Protein AF-A0A251WKH0-F1 (afdb_monomer_lite)

Foldseek 3Di:
DPDPPPVVVVVVVVVVVVVVVVVQVVVVVVVLVVPPDPQVAKDWQDPPDDHVQVVLCVLCVVCVVVQPDPVSVVVSSVLLLQLLQLLLDDPVVSVVSLLVVLCVVPVDPPDVVSVVSSVVSVVSSVSCCPPPVVANKRWDDKDWDQDPVGIDIITMIRDGDPPPPPPPPDDDPPDDDDDDDDDDDDD

pLDDT: mean 72.45, std 18.95, range [33.69, 94.56]

Structure (mmCIF, N/CA/C/O backbone):
data_AF-A0A251WKH0-F1
#
_entry.id   AF-A0A2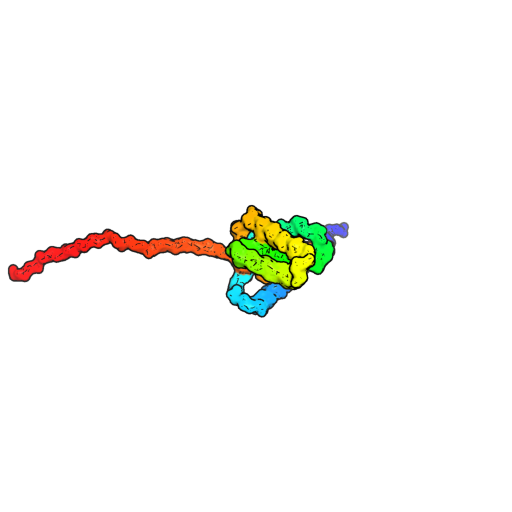51WKH0-F1
#
loop_
_atom_site.group_PDB
_atom_site.id
_atom_site.type_symbol
_atom_site.label_atom_id
_atom_site.label_alt_id
_atom_site.label_comp_id
_atom_site.label_asym_id
_atom_site.label_entity_id
_atom_site.label_seq_id
_atom_site.pdbx_PDB_ins_code
_atom_site.Cartn_x
_atom_site.Cartn_y
_atom_site.Cartn_z
_atom_site.occupancy
_atom_site.B_iso_or_equiv
_atom_site.auth_seq_id
_atom_site.auth_comp_id
_atom_site.auth_asym_id
_atom_site.auth_atom_id
_atom_site.pdbx_PDB_model_num
ATOM 1 N N . MET A 1 1 ? 21.417 -33.840 30.886 1.00 40.12 1 MET A N 1
ATOM 2 C CA . MET A 1 1 ? 20.840 -32.514 31.205 1.00 40.12 1 MET A CA 1
ATOM 3 C C . MET A 1 1 ? 20.986 -31.615 29.978 1.00 40.12 1 MET A C 1
ATOM 5 O O . MET A 1 1 ? 22.100 -31.209 29.704 1.00 40.12 1 MET A O 1
ATOM 9 N N . ALA A 1 2 ? 19.923 -31.378 29.193 1.00 49.69 2 ALA A N 1
ATOM 10 C CA . ALA A 1 2 ? 19.990 -30.565 27.959 1.00 49.69 2 ALA A CA 1
ATOM 11 C C . ALA A 1 2 ? 18.607 -30.027 27.511 1.00 49.69 2 ALA A C 1
ATOM 13 O O . ALA A 1 2 ? 18.255 -30.106 26.342 1.00 49.69 2 ALA A O 1
ATOM 14 N N . ARG A 1 3 ? 17.772 -29.541 28.444 1.00 45.97 3 ARG A N 1
ATOM 15 C CA . ARG A 1 3 ? 16.414 -29.034 28.128 1.00 45.97 3 ARG A CA 1
ATOM 16 C C . ARG A 1 3 ? 16.251 -27.508 28.222 1.00 45.97 3 ARG A C 1
ATOM 18 O O . ARG A 1 3 ? 15.204 -27.008 27.853 1.00 45.97 3 ARG A O 1
ATOM 25 N N . LYS A 1 4 ? 17.276 -26.761 28.658 1.00 50.66 4 LYS A N 1
ATOM 26 C CA . LYS A 1 4 ? 17.172 -25.309 28.925 1.00 50.66 4 LYS A CA 1
ATOM 27 C C . LYS A 1 4 ? 17.598 -24.379 27.774 1.00 50.66 4 LYS A C 1
ATOM 29 O O . LYS A 1 4 ? 17.368 -23.183 27.877 1.00 50.66 4 LYS A O 1
ATOM 34 N N . SER A 1 5 ? 18.214 -24.872 26.691 1.00 54.91 5 SER A N 1
ATOM 35 C CA . SER A 1 5 ? 18.735 -23.985 25.628 1.00 54.91 5 SER A CA 1
ATOM 36 C C . SER A 1 5 ? 17.699 -23.581 24.574 1.00 54.91 5 SER A C 1
ATOM 38 O O . SER A 1 5 ? 17.889 -22.564 23.915 1.00 54.91 5 SER A O 1
ATOM 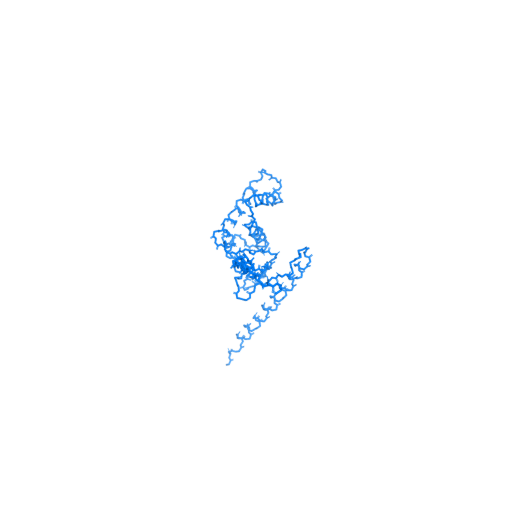40 N N . LYS A 1 6 ? 16.610 -24.346 24.413 1.00 49.66 6 LYS A N 1
ATOM 41 C CA . LYS A 1 6 ? 15.573 -24.070 23.407 1.00 49.66 6 LYS A CA 1
ATOM 42 C C . LYS A 1 6 ? 14.589 -22.997 23.887 1.00 49.66 6 LYS A C 1
ATOM 44 O O . LYS A 1 6 ? 14.440 -21.984 23.222 1.00 49.66 6 LYS A O 1
ATOM 49 N N . GLU A 1 7 ? 14.070 -23.138 25.108 1.00 48.41 7 GLU A N 1
ATOM 50 C CA . GLU A 1 7 ? 13.184 -22.137 25.729 1.00 48.41 7 GLU A CA 1
ATOM 51 C C . GLU A 1 7 ? 13.856 -20.766 25.906 1.00 48.41 7 GLU A C 1
ATOM 53 O O . GLU A 1 7 ? 13.207 -19.735 25.763 1.00 48.41 7 GLU A O 1
ATOM 58 N N . PHE A 1 8 ? 15.167 -20.731 26.180 1.00 45.03 8 PHE A N 1
ATOM 59 C CA . PHE A 1 8 ? 15.913 -19.474 26.307 1.00 45.03 8 PHE A CA 1
ATOM 60 C C . PHE A 1 8 ? 16.123 -18.781 24.949 1.00 45.03 8 PHE A C 1
ATOM 62 O O . PHE A 1 8 ? 16.082 -17.555 24.866 1.00 45.03 8 PHE A O 1
ATOM 69 N N . GLY A 1 9 ? 16.301 -19.562 23.878 1.00 49.41 9 GLY A N 1
ATOM 70 C CA . GLY A 1 9 ? 16.331 -19.054 22.506 1.00 49.41 9 GLY A CA 1
ATOM 71 C C . GLY A 1 9 ? 14.979 -18.485 22.073 1.00 49.41 9 GLY A C 1
ATOM 72 O O . GLY A 1 9 ? 14.942 -17.391 21.517 1.00 49.41 9 GLY A O 1
ATOM 73 N N . ASP A 1 10 ? 13.884 -19.170 22.409 1.00 49.94 10 ASP A N 1
ATOM 74 C CA . ASP A 1 10 ? 12.517 -18.729 22.106 1.00 49.94 10 ASP A CA 1
ATOM 75 C C . ASP A 1 10 ? 12.127 -17.471 22.914 1.00 49.94 10 ASP A C 1
ATOM 77 O O . ASP A 1 10 ? 11.496 -16.555 22.386 1.00 49.94 10 ASP A O 1
ATOM 81 N N . LEU A 1 11 ? 12.574 -17.360 24.172 1.00 48.88 11 LEU A N 1
ATOM 82 C CA . LEU A 1 11 ? 12.397 -16.161 25.004 1.00 48.88 11 LEU A CA 1
ATOM 83 C C . LEU A 1 11 ? 13.154 -14.947 24.455 1.00 48.88 11 LEU A C 1
ATOM 85 O O . LEU A 1 11 ? 12.579 -13.865 24.350 1.00 48.88 11 LEU A O 1
ATOM 89 N N . LEU A 1 12 ? 14.423 -15.116 24.068 1.00 49.56 12 LEU A N 1
ATOM 90 C CA . LEU A 1 12 ? 15.203 -14.042 23.447 1.00 49.56 12 LEU A CA 1
ATOM 91 C C . LEU A 1 12 ? 14.660 -13.676 22.060 1.00 49.56 12 LEU A C 1
ATOM 93 O O . LEU A 1 12 ? 14.685 -12.505 21.679 1.00 49.56 12 LEU A O 1
ATOM 97 N N . TYR A 1 13 ? 14.130 -14.645 21.316 1.00 45.22 13 TYR A N 1
ATOM 98 C CA . TYR A 1 13 ? 13.468 -14.415 20.035 1.00 45.22 13 TYR A CA 1
ATOM 99 C C . TYR A 1 13 ? 12.210 -13.555 20.200 1.00 45.22 13 TYR A C 1
ATOM 101 O O . TYR A 1 13 ? 12.082 -12.522 19.544 1.00 45.22 13 TYR A O 1
ATOM 109 N N . ASN A 1 14 ? 11.341 -13.897 21.152 1.00 49.84 14 ASN A N 1
ATOM 110 C CA . ASN A 1 14 ? 10.132 -13.124 21.434 1.00 49.84 14 ASN A CA 1
ATOM 111 C C . ASN A 1 14 ? 10.455 -11.726 21.981 1.00 49.84 14 ASN A C 1
ATOM 113 O O . ASN A 1 14 ? 9.829 -10.749 21.577 1.00 49.84 14 ASN A O 1
ATOM 117 N N . GLN A 1 15 ? 11.470 -11.606 22.841 1.00 51.16 15 GLN A N 1
ATOM 118 C CA . GLN A 1 15 ? 11.876 -10.327 23.428 1.00 51.16 15 GLN A CA 1
ATOM 119 C C . GLN A 1 15 ? 12.534 -9.395 22.397 1.00 51.16 15 GLN A C 1
ATOM 121 O O . GLN A 1 15 ? 12.285 -8.191 22.402 1.00 51.16 15 GLN A O 1
ATOM 126 N N . THR A 1 16 ? 13.330 -9.934 21.470 1.00 49.22 16 THR A N 1
ATOM 127 C CA . THR A 1 16 ? 13.935 -9.139 20.387 1.00 49.22 16 THR A CA 1
ATOM 128 C C . THR A 1 16 ? 12.936 -8.792 19.286 1.00 49.22 16 THR A C 1
ATOM 130 O O . THR A 1 16 ? 13.008 -7.688 18.752 1.00 49.22 16 THR A O 1
ATOM 133 N N . ALA A 1 17 ? 11.973 -9.667 18.982 1.00 48.94 17 ALA A N 1
ATOM 134 C CA . ALA A 1 17 ? 10.865 -9.362 18.079 1.00 48.94 17 ALA A CA 1
ATOM 135 C C . ALA A 1 17 ? 9.940 -8.279 18.659 1.00 48.94 17 ALA A C 1
ATOM 137 O O . ALA A 1 17 ? 9.582 -7.346 17.943 1.00 48.94 17 ALA A O 1
ATOM 138 N N . GLN A 1 18 ? 9.617 -8.342 19.958 1.00 50.12 18 GLN A N 1
ATOM 139 C CA . GLN A 1 18 ? 8.863 -7.286 20.644 1.00 50.12 18 GLN A CA 1
ATOM 140 C C . GLN A 1 18 ? 9.614 -5.953 20.626 1.00 50.12 18 GLN A C 1
ATOM 142 O O . GLN A 1 18 ? 9.061 -4.960 20.181 1.00 50.12 18 GLN A O 1
ATOM 147 N N . GLN A 1 19 ? 10.903 -5.932 20.972 1.00 52.78 19 GLN A N 1
ATOM 148 C CA . GLN A 1 19 ? 11.696 -4.696 20.928 1.00 52.78 19 GLN A CA 1
ATOM 149 C C . GLN A 1 19 ? 11.844 -4.111 19.516 1.00 52.78 19 GLN A C 1
ATOM 151 O O . GLN A 1 19 ? 11.958 -2.895 19.360 1.00 52.78 19 GLN A O 1
ATOM 156 N N . ARG A 1 20 ? 11.887 -4.955 18.478 1.00 55.69 20 ARG A N 1
ATOM 157 C CA . ARG A 1 20 ? 11.898 -4.500 17.080 1.00 55.69 20 ARG A CA 1
ATOM 158 C C . ARG A 1 20 ? 10.560 -3.909 16.682 1.00 55.69 20 ARG A C 1
ATOM 160 O O . ARG A 1 20 ? 10.571 -2.824 16.115 1.00 55.69 20 ARG A O 1
ATOM 167 N N . ARG A 1 21 ? 9.453 -4.558 17.058 1.00 55.19 21 ARG A N 1
ATOM 168 C CA . ARG A 1 21 ? 8.104 -4.002 16.914 1.00 55.19 21 ARG A CA 1
ATOM 169 C C . ARG A 1 21 ? 7.982 -2.672 17.644 1.00 55.19 21 ARG A C 1
ATOM 171 O O . ARG A 1 21 ? 7.537 -1.708 17.055 1.00 55.19 21 ARG A O 1
ATOM 178 N N . ASP A 1 22 ? 8.476 -2.553 18.870 1.00 53.94 22 ASP A N 1
ATOM 179 C CA . ASP A 1 22 ? 8.422 -1.290 19.614 1.00 53.94 22 ASP A CA 1
ATOM 180 C C . ASP A 1 22 ? 9.207 -0.172 18.920 1.00 53.94 22 ASP A C 1
ATOM 182 O O . ASP A 1 22 ? 8.768 0.977 18.883 1.00 53.94 22 ASP A O 1
ATOM 186 N N . ARG A 1 23 ? 10.358 -0.494 18.321 1.00 59.66 23 ARG A N 1
ATOM 187 C CA . ARG A 1 23 ? 11.159 0.479 17.566 1.00 59.66 23 ARG A CA 1
ATOM 188 C C . ARG A 1 23 ? 10.551 0.819 16.211 1.00 59.66 23 ARG A C 1
ATOM 190 O O . ARG A 1 23 ? 10.614 1.989 15.839 1.00 59.66 23 ARG A O 1
ATOM 197 N N . SER A 1 24 ? 9.994 -0.155 15.492 1.00 57.31 24 SER A N 1
ATOM 198 C CA . SER A 1 24 ? 9.266 0.096 14.246 1.00 57.31 24 SER A CA 1
ATOM 199 C C . SER A 1 24 ? 8.039 0.958 14.536 1.00 57.31 24 SER A C 1
ATOM 201 O O . SER A 1 24 ? 7.889 2.032 13.967 1.00 57.31 24 SER A O 1
ATOM 203 N N . MET A 1 25 ? 7.264 0.617 15.569 1.00 60.66 25 MET A N 1
ATOM 204 C CA . MET A 1 25 ? 6.135 1.407 16.070 1.00 60.66 25 MET A CA 1
ATOM 205 C C . MET A 1 25 ? 6.538 2.839 16.435 1.00 60.66 25 MET A C 1
ATOM 207 O O . MET A 1 25 ? 5.848 3.784 16.065 1.00 60.66 25 MET A O 1
ATOM 211 N N . GLN A 1 26 ? 7.669 3.039 17.119 1.00 59.44 26 GLN A N 1
ATOM 212 C CA . GLN A 1 26 ? 8.161 4.384 17.441 1.00 59.44 26 GLN A CA 1
ATOM 213 C C . GLN A 1 26 ? 8.591 5.172 16.198 1.00 59.44 26 GLN A C 1
ATOM 215 O O . GLN A 1 26 ? 8.393 6.387 16.152 1.00 59.44 26 GLN A O 1
ATOM 220 N N . ARG A 1 27 ? 9.182 4.514 15.195 1.00 62.69 27 ARG A N 1
ATOM 221 C CA . ARG A 1 27 ? 9.582 5.151 13.930 1.00 62.69 27 ARG A CA 1
ATOM 222 C C . ARG A 1 27 ? 8.364 5.527 13.099 1.00 62.69 27 ARG A C 1
ATOM 224 O O . ARG A 1 27 ? 8.277 6.675 12.677 1.00 62.69 27 ARG A O 1
ATOM 231 N N . LEU A 1 28 ? 7.420 4.603 12.959 1.00 59.62 28 LEU A N 1
ATOM 232 C CA . LEU A 1 28 ? 6.129 4.798 12.313 1.00 59.62 28 LEU A CA 1
ATOM 233 C C . LEU A 1 28 ? 5.353 5.947 12.964 1.00 59.62 28 LEU A C 1
ATOM 235 O O . LEU A 1 28 ? 5.055 6.943 12.311 1.00 59.62 28 LEU A O 1
ATOM 239 N N . ALA A 1 29 ? 5.137 5.895 14.281 1.00 59.03 29 ALA A N 1
ATOM 240 C CA . ALA A 1 29 ? 4.446 6.956 15.015 1.00 59.03 29 ALA A CA 1
ATOM 241 C C . ALA A 1 29 ? 5.156 8.316 14.897 1.00 59.03 29 ALA A C 1
ATOM 243 O O . ALA A 1 29 ? 4.507 9.362 14.881 1.00 59.03 29 ALA A O 1
ATOM 244 N N . LYS A 1 30 ? 6.493 8.326 14.805 1.00 60.50 30 LYS A N 1
ATOM 245 C CA . LYS A 1 30 ? 7.267 9.553 14.594 1.00 60.50 30 LYS A CA 1
ATOM 246 C C . LYS A 1 30 ? 7.097 10.106 13.176 1.00 60.50 30 LYS A C 1
ATOM 248 O O . LYS A 1 30 ? 6.939 11.316 13.054 1.00 60.50 30 LYS A O 1
ATOM 253 N N . ARG A 1 31 ? 7.090 9.263 12.135 1.00 62.62 31 ARG A N 1
ATOM 254 C CA . ARG A 1 31 ? 6.868 9.691 10.740 1.00 62.62 31 ARG A CA 1
ATOM 255 C C . ARG A 1 31 ? 5.463 10.243 10.538 1.00 62.62 31 ARG A C 1
ATOM 257 O O . ARG A 1 31 ? 5.322 11.319 9.967 1.00 62.62 31 ARG A O 1
ATOM 264 N N . VAL A 1 32 ? 4.454 9.588 11.109 1.00 61.06 32 VAL A N 1
ATOM 265 C CA . VAL A 1 32 ? 3.065 10.061 11.039 1.00 61.06 32 VAL A CA 1
ATOM 266 C C . VAL A 1 32 ? 2.892 11.416 11.731 1.00 61.06 32 VAL A C 1
ATOM 268 O O . VAL A 1 32 ? 2.311 12.323 11.147 1.00 61.06 32 VAL A O 1
ATOM 271 N N . LYS A 1 33 ? 3.495 11.625 12.912 1.00 57.06 33 LYS A N 1
ATOM 272 C CA . LYS A 1 33 ? 3.505 12.942 13.586 1.00 57.06 33 LYS A CA 1
ATOM 273 C C . LYS A 1 33 ? 4.248 14.039 12.810 1.00 57.06 33 LYS A C 1
ATOM 275 O O . LYS A 1 33 ? 4.051 15.215 13.098 1.00 57.06 33 LYS A O 1
ATOM 280 N N . GLN A 1 34 ? 5.154 13.668 11.905 1.00 56.81 34 GLN A N 1
ATOM 281 C CA . GLN A 1 34 ? 5.932 14.601 11.083 1.00 56.81 34 GLN A CA 1
ATOM 282 C C . GLN A 1 34 ? 5.270 14.895 9.729 1.00 56.81 34 GLN A C 1
ATOM 284 O O . GLN A 1 34 ? 5.549 15.941 9.146 1.00 56.81 34 GLN A O 1
ATOM 289 N N . SER A 1 35 ? 4.392 14.016 9.238 1.00 50.56 35 SER A N 1
ATOM 290 C CA . SER A 1 35 ? 3.501 14.316 8.116 1.00 50.56 35 SER A CA 1
ATOM 291 C C . SER A 1 35 ? 2.406 15.284 8.576 1.00 50.56 35 SER A C 1
ATOM 293 O O . SER A 1 35 ? 1.848 15.105 9.652 1.00 50.56 35 SER A O 1
ATOM 295 N N . SER A 1 36 ? 2.091 16.319 7.794 1.00 45.44 36 SER A N 1
ATOM 296 C CA . SER A 1 36 ? 1.133 17.396 8.132 1.00 45.44 36 SER A CA 1
ATOM 297 C C . SER A 1 36 ? -0.338 16.956 8.264 1.00 45.44 36 SER A C 1
ATOM 299 O O . SER A 1 36 ? -1.246 17.782 8.195 1.00 45.44 36 SER A O 1
ATOM 301 N N . LEU A 1 37 ? -0.587 15.661 8.436 1.00 47.53 37 LEU A N 1
ATOM 302 C CA . LEU A 1 37 ? -1.896 15.086 8.679 1.00 47.53 37 LEU A CA 1
ATOM 303 C C . LEU A 1 37 ? -2.252 15.311 10.158 1.00 47.53 37 LEU A C 1
ATOM 305 O O . LEU A 1 37 ? -1.672 14.692 11.049 1.00 47.53 37 LEU A O 1
ATOM 309 N N . ASN A 1 38 ? -3.210 16.204 10.428 1.00 44.38 38 ASN A N 1
ATOM 310 C CA . ASN A 1 38 ? -3.824 16.383 11.752 1.00 44.38 38 ASN A CA 1
ATOM 311 C C . ASN A 1 38 ? -4.713 15.172 12.095 1.00 44.38 38 ASN A C 1
ATOM 313 O O . ASN A 1 38 ? -5.924 15.299 12.245 1.00 44.38 38 ASN A O 1
ATOM 317 N N . VAL A 1 39 ? -4.129 13.977 12.182 1.00 49.41 39 VAL A N 1
ATOM 318 C CA . VAL A 1 39 ? -4.836 12.760 12.594 1.00 49.41 39 VAL A CA 1
ATOM 319 C C . VAL A 1 39 ? -4.517 12.562 14.067 1.00 49.41 39 VAL A C 1
ATOM 321 O O . VAL A 1 39 ? -3.502 11.979 14.439 1.00 49.41 39 VAL A O 1
ATOM 324 N N . SER A 1 40 ? -5.353 13.140 14.929 1.00 46.50 40 SER A N 1
ATOM 325 C CA . SER A 1 40 ? -5.173 13.086 16.385 1.00 46.50 40 SER A CA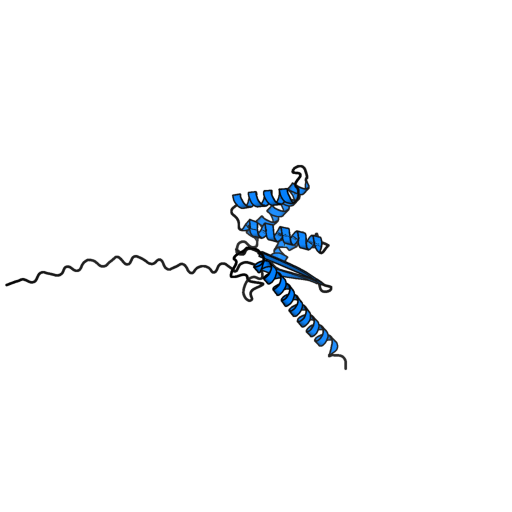 1
ATOM 326 C C . SER A 1 40 ? -5.356 11.681 16.971 1.00 46.50 40 SER A C 1
ATOM 328 O O . SER A 1 40 ? -5.051 11.470 18.141 1.00 46.50 40 SER A O 1
ATOM 330 N N . GLU A 1 41 ? -5.790 10.712 16.165 1.00 54.50 41 GLU A N 1
ATOM 331 C CA . GLU A 1 41 ? -6.139 9.370 16.615 1.00 54.50 41 GLU A CA 1
ATOM 332 C C . GLU A 1 41 ? -5.677 8.331 15.588 1.00 54.50 41 GLU A C 1
ATOM 334 O O . GLU A 1 41 ? -6.424 7.862 14.744 1.00 54.50 41 GLU A O 1
ATOM 339 N N . VAL A 1 42 ? -4.383 8.026 15.599 1.00 56.72 42 VAL A N 1
ATOM 340 C CA . VAL A 1 42 ? -3.775 7.028 14.715 1.00 56.72 42 VAL A CA 1
ATOM 341 C C . VAL A 1 42 ? -3.561 5.749 15.511 1.00 56.72 42 VAL A C 1
ATOM 343 O O . VAL A 1 42 ? -2.933 5.791 16.572 1.00 56.72 42 VAL A O 1
ATOM 346 N N . GLN A 1 43 ? -4.051 4.618 15.005 1.00 58.41 43 GLN A N 1
ATOM 347 C CA . GLN A 1 43 ? -3.916 3.328 15.676 1.00 58.41 43 GLN A CA 1
ATOM 348 C C . GLN A 1 43 ? -2.979 2.403 14.896 1.00 58.41 43 GLN A C 1
ATOM 350 O O . GLN A 1 43 ? -3.006 2.331 13.667 1.00 58.41 43 GLN A O 1
ATOM 355 N N . VAL A 1 44 ? -2.128 1.697 15.638 1.00 59.56 44 VAL A N 1
ATOM 356 C CA . VAL A 1 44 ? -1.214 0.684 15.103 1.00 59.56 44 VAL A CA 1
ATOM 357 C C . VAL A 1 44 ? -1.686 -0.663 15.623 1.00 59.56 44 VAL A C 1
ATOM 359 O O . VAL A 1 44 ? -1.606 -0.898 16.827 1.00 59.56 44 VAL A O 1
ATOM 362 N N . ASP A 1 45 ? -2.211 -1.505 14.730 1.00 61.66 45 ASP A N 1
ATOM 363 C CA . ASP A 1 45 ? -2.741 -2.847 15.025 1.00 61.66 45 ASP A CA 1
ATOM 364 C C . ASP A 1 45 ? -3.492 -2.959 16.378 1.00 61.66 45 ASP A C 1
ATOM 366 O O . ASP A 1 45 ? -3.050 -3.679 17.285 1.00 61.66 45 ASP A O 1
ATOM 370 N N . PRO A 1 46 ? -4.625 -2.246 16.543 1.00 58.66 46 PRO A N 1
ATOM 371 C CA . PRO A 1 46 ? -5.399 -2.266 17.781 1.00 58.66 46 PRO A CA 1
ATOM 372 C C . PRO A 1 46 ? -5.860 -3.679 18.162 1.00 58.66 46 PRO A C 1
ATOM 374 O O . PRO A 1 46 ? -6.321 -4.466 17.333 1.00 58.66 46 PRO A O 1
ATOM 377 N N . GLN A 1 47 ? -5.730 -4.030 19.446 1.00 44.66 47 GLN A N 1
ATOM 378 C CA . GLN A 1 47 ? -6.187 -5.326 19.949 1.00 44.66 47 GLN A CA 1
ATOM 379 C C . GLN A 1 47 ? -7.719 -5.364 20.018 1.00 44.66 47 GLN A C 1
ATOM 381 O O . GLN A 1 47 ? -8.322 -4.531 20.685 1.00 44.66 47 GLN A O 1
ATOM 386 N N . GLY A 1 48 ? -8.333 -6.362 19.373 1.00 51.66 48 GLY A N 1
ATOM 387 C CA . GLY A 1 48 ? -9.792 -6.560 19.352 1.00 51.66 48 GLY A CA 1
ATOM 388 C C . GLY A 1 48 ? -10.482 -6.081 18.072 1.00 51.66 48 GLY A C 1
ATOM 389 O O . GLY A 1 48 ? -11.644 -6.411 17.859 1.00 51.66 48 GLY A O 1
ATOM 390 N N . GLU A 1 49 ? -9.758 -5.384 17.196 1.00 66.50 49 GLU A N 1
ATOM 391 C CA . GLU A 1 49 ? -10.227 -4.952 15.879 1.00 66.50 49 GLU A CA 1
ATOM 392 C C . GLU A 1 49 ? -9.480 -5.683 14.748 1.00 66.50 49 GLU A C 1
ATOM 394 O O . GLU A 1 49 ? -8.489 -6.385 14.979 1.00 66.50 49 GLU A O 1
ATOM 399 N N . ILE A 1 50 ? -9.968 -5.545 13.510 1.00 76.31 50 ILE A N 1
ATOM 400 C CA . ILE A 1 50 ? -9.329 -6.133 12.325 1.00 76.31 50 ILE A CA 1
ATOM 401 C C . ILE A 1 50 ? -7.915 -5.551 12.178 1.00 76.31 50 ILE A C 1
ATOM 403 O O . ILE A 1 50 ? -7.736 -4.339 12.065 1.00 76.31 50 ILE A O 1
ATOM 407 N N . LYS A 1 51 ? -6.901 -6.423 12.167 1.00 85.25 51 LYS A N 1
ATOM 408 C CA . LYS A 1 51 ? -5.497 -6.024 12.006 1.00 85.25 51 LYS A CA 1
ATOM 409 C C . LYS A 1 51 ? -5.213 -5.621 10.567 1.00 85.25 51 LYS A C 1
ATOM 411 O O . LYS A 1 51 ? -5.228 -6.470 9.674 1.00 85.25 51 LYS A O 1
ATOM 416 N N . MET A 1 52 ? -4.890 -4.348 10.362 1.00 88.38 52 MET A N 1
ATOM 417 C CA . MET A 1 52 ? -4.596 -3.813 9.033 1.00 88.38 52 MET A CA 1
ATOM 418 C C . MET A 1 52 ? -3.319 -4.400 8.427 1.00 88.38 52 MET A C 1
ATOM 420 O O . MET A 1 52 ? -3.237 -4.511 7.209 1.00 88.38 52 MET A O 1
ATOM 424 N N . SER A 1 53 ? -2.360 -4.852 9.243 1.00 88.69 53 SER A N 1
ATOM 425 C CA . SER A 1 53 ? -1.197 -5.608 8.754 1.00 88.69 53 SER A CA 1
ATOM 426 C C . SER A 1 53 ? -1.601 -6.913 8.064 1.00 88.69 53 SER A C 1
ATOM 428 O O . SER A 1 53 ? -1.214 -7.152 6.925 1.00 88.69 53 SER A O 1
ATOM 430 N N . THR A 1 54 ? -2.455 -7.715 8.701 1.00 89.31 54 THR A N 1
ATOM 431 C CA . THR A 1 54 ? -2.976 -8.965 8.124 1.00 89.31 54 THR A CA 1
ATOM 432 C C . THR A 1 54 ? -3.866 -8.716 6.906 1.00 89.31 54 THR A C 1
ATOM 434 O O . THR A 1 54 ? -3.831 -9.486 5.949 1.00 89.31 54 THR A O 1
ATOM 437 N N . VAL A 1 55 ? -4.660 -7.643 6.926 1.00 91.88 55 VAL A N 1
ATOM 438 C CA . VAL A 1 55 ? -5.473 -7.245 5.768 1.00 91.88 55 VAL A CA 1
ATOM 439 C C . VAL A 1 55 ? -4.577 -6.889 4.590 1.00 91.88 55 VAL A C 1
ATOM 441 O O . VAL A 1 55 ? -4.783 -7.418 3.503 1.00 91.88 55 VAL A O 1
ATOM 444 N N . LEU A 1 56 ? -3.556 -6.055 4.804 1.00 92.81 56 LEU A N 1
ATOM 445 C CA . LEU A 1 56 ? -2.644 -5.642 3.743 1.00 92.81 56 LEU A CA 1
ATOM 446 C C . LEU A 1 56 ? -1.846 -6.833 3.186 1.00 92.81 56 LEU A C 1
ATOM 448 O O . LEU A 1 56 ? -1.666 -6.911 1.977 1.00 92.81 56 LEU A O 1
ATOM 452 N N . GLU A 1 57 ? -1.449 -7.796 4.025 1.00 91.62 57 GLU A N 1
ATOM 453 C CA . GLU A 1 57 ? -0.837 -9.061 3.582 1.00 91.62 57 GLU A CA 1
ATOM 454 C C . GLU A 1 57 ? -1.762 -9.855 2.642 1.00 91.62 57 GLU A C 1
ATOM 456 O O . GLU A 1 57 ? -1.351 -10.229 1.547 1.00 91.62 57 GLU A O 1
ATOM 461 N N . GLN A 1 58 ? -3.028 -10.072 3.020 1.00 92.12 58 GLN A N 1
ATOM 462 C CA . GLN A 1 58 ? -4.005 -10.784 2.175 1.00 92.12 58 GLN A CA 1
ATOM 463 C C . GLN A 1 58 ? -4.380 -10.007 0.909 1.00 92.12 58 GLN A C 1
ATOM 465 O O . GLN A 1 58 ? -4.741 -10.586 -0.125 1.00 92.12 58 GLN A O 1
ATOM 470 N N . PHE A 1 59 ? -4.331 -8.682 1.003 1.00 93.81 59 PHE A N 1
ATOM 471 C CA . PHE A 1 59 ? -4.623 -7.788 -0.097 1.00 93.81 59 PHE A CA 1
ATOM 472 C C . PHE A 1 59 ? -3.586 -7.942 -1.211 1.00 93.81 59 PHE A C 1
ATOM 474 O O . PHE A 1 59 ? -3.973 -8.118 -2.365 1.00 93.81 59 PHE A O 1
ATOM 481 N N . VAL A 1 60 ? -2.297 -7.982 -0.854 1.00 93.75 60 VAL A N 1
ATOM 482 C CA . VAL A 1 60 ? -1.181 -8.104 -1.810 1.00 93.75 60 VAL A CA 1
ATOM 483 C C . VAL A 1 60 ? -0.783 -9.538 -2.149 1.00 93.75 60 VAL A C 1
ATOM 485 O O . VAL A 1 60 ? 0.061 -9.727 -3.022 1.00 93.75 60 VAL A O 1
ATOM 488 N N . ASP A 1 61 ? -1.373 -10.540 -1.493 1.00 92.75 61 ASP A N 1
ATOM 489 C CA . ASP A 1 61 ? -1.050 -11.963 -1.666 1.00 92.75 61 ASP A CA 1
ATOM 490 C C . ASP A 1 61 ? -0.914 -12.421 -3.136 1.00 92.75 61 ASP A C 1
ATOM 492 O O . ASP A 1 61 ? 0.066 -13.107 -3.429 1.00 92.75 61 ASP A O 1
ATOM 496 N N . PRO A 1 62 ? -1.769 -11.993 -4.094 1.00 91.88 62 PRO A N 1
ATOM 497 C CA . PRO A 1 62 ? -1.614 -12.387 -5.499 1.00 91.88 62 PRO A CA 1
ATOM 498 C C . PRO A 1 62 ? -0.287 -11.944 -6.134 1.00 91.88 62 PRO A C 1
ATOM 500 O O . PRO A 1 62 ? 0.266 -12.667 -6.956 1.00 91.88 62 PRO A O 1
ATOM 503 N N . TYR A 1 63 ? 0.246 -10.792 -5.721 1.00 90.81 63 TYR A N 1
ATOM 504 C CA . TYR A 1 63 ? 1.458 -10.185 -6.285 1.00 90.81 63 TYR A CA 1
ATOM 505 C C . TYR A 1 63 ? 2.700 -10.427 -5.413 1.00 90.81 63 TYR A C 1
ATOM 507 O O . TYR A 1 63 ? 3.837 -10.235 -5.847 1.00 90.81 63 TYR A O 1
ATOM 515 N N . TRP A 1 64 ? 2.517 -10.874 -4.167 1.00 89.94 64 TRP A N 1
ATOM 516 C CA . TRP A 1 64 ? 3.608 -11.107 -3.221 1.00 89.94 64 TRP A CA 1
ATOM 517 C C . TRP A 1 64 ? 4.691 -12.086 -3.727 1.00 89.94 64 TRP A C 1
ATOM 519 O O . TRP A 1 64 ? 5.876 -11.813 -3.509 1.00 89.94 64 TRP A O 1
ATOM 529 N N . PRO A 1 65 ? 4.361 -13.192 -4.433 1.00 90.75 65 PRO A N 1
ATOM 530 C CA . PRO A 1 65 ? 5.363 -14.099 -5.001 1.00 90.75 65 PRO A CA 1
ATOM 531 C C . PRO A 1 65 ? 6.237 -13.472 -6.099 1.00 90.75 65 PRO A C 1
ATOM 533 O O . PRO A 1 65 ? 7.347 -13.954 -6.350 1.00 90.75 65 PRO A O 1
ATOM 536 N N . GLU A 1 66 ? 5.748 -12.422 -6.761 1.00 88.12 66 GLU A N 1
ATOM 537 C CA . GLU A 1 66 ? 6.459 -11.728 -7.839 1.00 88.12 66 GLU A CA 1
ATOM 538 C C . GLU A 1 66 ? 7.497 -10.742 -7.291 1.00 88.12 66 GLU A C 1
ATOM 540 O O . GLU A 1 66 ? 8.562 -10.570 -7.885 1.00 88.12 66 GLU A O 1
ATOM 545 N N . ALA A 1 67 ? 7.249 -10.181 -6.103 1.00 89.75 67 ALA A N 1
ATOM 546 C CA . ALA A 1 67 ? 8.167 -9.294 -5.397 1.00 89.75 67 ALA A CA 1
ATOM 547 C C . ALA A 1 67 ? 9.251 -10.086 -4.630 1.00 89.75 67 ALA A C 1
ATOM 549 O O . ALA A 1 67 ? 9.084 -10.503 -3.474 1.00 89.75 67 ALA A O 1
ATOM 550 N N . ARG A 1 68 ? 10.402 -10.305 -5.276 1.00 88.56 68 ARG A N 1
ATOM 551 C CA . ARG A 1 68 ? 11.485 -11.174 -4.773 1.00 88.56 68 ARG A CA 1
ATOM 552 C C . ARG A 1 68 ? 12.502 -10.440 -3.915 1.00 88.56 68 ARG A C 1
ATOM 554 O O . ARG A 1 68 ? 13.148 -11.063 -3.071 1.00 88.56 68 ARG A O 1
ATOM 561 N N . THR A 1 69 ? 12.667 -9.142 -4.134 1.00 89.56 69 THR A N 1
ATOM 562 C CA . THR A 1 69 ? 13.595 -8.297 -3.381 1.00 89.56 69 THR A CA 1
ATOM 563 C C . THR A 1 69 ? 12.865 -7.433 -2.358 1.00 89.56 69 THR A C 1
ATOM 565 O O . THR A 1 69 ? 11.689 -7.108 -2.515 1.00 89.56 69 THR A O 1
ATOM 568 N N . HIS A 1 70 ? 13.589 -7.000 -1.321 1.00 88.38 70 HIS A N 1
ATOM 569 C CA . HIS A 1 70 ? 13.072 -6.044 -0.340 1.00 88.38 70 HIS A CA 1
ATOM 570 C C . HIS A 1 70 ? 12.507 -4.788 -1.020 1.00 88.38 70 HIS A C 1
ATOM 572 O O . HIS A 1 70 ? 11.425 -4.320 -0.685 1.00 88.38 70 HIS A O 1
ATOM 578 N N . GLN A 1 71 ? 13.222 -4.264 -2.019 1.00 89.06 71 GLN A N 1
ATOM 579 C CA . GLN A 1 71 ? 12.826 -3.054 -2.732 1.00 89.06 71 GLN A CA 1
ATOM 580 C C . GLN A 1 71 ? 11.550 -3.259 -3.559 1.00 89.06 71 GLN A C 1
ATOM 582 O O . GLN A 1 71 ? 10.678 -2.396 -3.531 1.00 89.06 71 GLN A O 1
ATOM 587 N N . GLU A 1 72 ? 11.405 -4.403 -4.233 1.00 89.69 72 GLU A N 1
ATOM 588 C CA . GLU A 1 72 ? 10.173 -4.762 -4.953 1.00 89.69 72 GLU A CA 1
ATOM 589 C C . GLU A 1 72 ? 8.985 -4.917 -3.999 1.00 89.69 72 GLU A C 1
ATOM 591 O O . GLU A 1 72 ? 7.890 -4.462 -4.309 1.00 89.69 72 GLU A O 1
ATOM 596 N N . ARG A 1 73 ? 9.191 -5.490 -2.806 1.00 92.50 73 ARG A N 1
ATOM 597 C CA . ARG A 1 73 ? 8.128 -5.631 -1.795 1.00 92.50 73 ARG A CA 1
ATOM 598 C C . ARG A 1 73 ? 7.695 -4.291 -1.225 1.00 92.50 73 ARG A C 1
ATOM 600 O O . ARG A 1 73 ? 6.503 -4.043 -1.091 1.00 92.50 73 ARG A O 1
ATOM 607 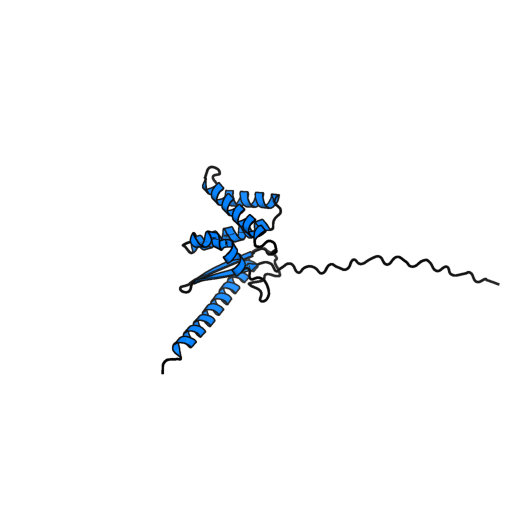N N . ILE A 1 74 ? 8.647 -3.407 -0.927 1.00 92.38 74 ILE A N 1
ATOM 608 C CA . ILE A 1 74 ? 8.341 -2.030 -0.527 1.00 92.38 74 ILE A CA 1
ATOM 609 C C . ILE A 1 74 ? 7.577 -1.307 -1.644 1.00 92.38 74 ILE A C 1
ATOM 611 O O . ILE A 1 74 ? 6.607 -0.609 -1.363 1.00 92.38 74 ILE A O 1
ATOM 615 N N . PHE A 1 75 ? 7.979 -1.478 -2.905 1.00 89.75 75 PHE A N 1
ATOM 616 C CA . PHE A 1 75 ? 7.285 -0.884 -4.046 1.00 89.75 75 PHE A CA 1
ATOM 617 C C . PHE A 1 75 ? 5.846 -1.406 -4.184 1.00 89.75 75 PHE A C 1
ATOM 619 O O . PHE A 1 75 ? 4.919 -0.600 -4.247 1.00 89.75 75 PHE A O 1
ATOM 626 N N . LEU A 1 76 ? 5.648 -2.726 -4.114 1.00 92.19 76 LEU A N 1
ATOM 627 C CA . LEU A 1 76 ? 4.329 -3.362 -4.118 1.00 92.19 76 LEU A CA 1
ATOM 628 C C . LEU A 1 76 ? 3.442 -2.832 -2.986 1.00 92.19 76 LEU A C 1
ATOM 630 O O . LEU A 1 76 ? 2.298 -2.461 -3.225 1.00 92.19 76 LEU A O 1
ATOM 634 N N . LEU A 1 77 ? 3.970 -2.747 -1.762 1.00 93.19 77 LEU A N 1
ATOM 635 C CA . LEU A 1 77 ? 3.218 -2.243 -0.612 1.00 93.19 77 LEU A CA 1
ATOM 636 C C . LEU A 1 77 ? 2.833 -0.766 -0.769 1.00 93.19 77 LEU A C 1
ATOM 638 O O . LEU A 1 77 ? 1.723 -0.397 -0.401 1.00 93.19 77 LEU A O 1
ATOM 642 N N . ASN A 1 78 ? 3.689 0.074 -1.360 1.00 90.50 78 ASN A N 1
ATOM 643 C CA . ASN A 1 78 ? 3.330 1.467 -1.656 1.00 90.50 78 ASN A CA 1
ATOM 644 C C . ASN A 1 78 ? 2.165 1.561 -2.652 1.00 90.50 78 ASN A C 1
ATOM 646 O O . ASN A 1 78 ? 1.249 2.366 -2.460 1.00 90.50 78 ASN A O 1
ATOM 650 N N . ILE A 1 79 ? 2.179 0.733 -3.700 1.00 91.25 79 ILE A N 1
ATOM 651 C CA . ILE A 1 79 ? 1.085 0.688 -4.679 1.00 91.25 79 ILE A CA 1
ATOM 652 C C . ILE A 1 79 ? -0.186 0.159 -4.023 1.00 91.25 79 ILE A C 1
ATOM 654 O O . ILE A 1 79 ? -1.237 0.778 -4.152 1.00 91.25 79 ILE A O 1
ATOM 658 N N . ALA A 1 80 ? -0.081 -0.911 -3.242 1.00 93.50 80 ALA A N 1
ATOM 659 C CA . ALA A 1 80 ? -1.201 -1.484 -2.515 1.00 93.50 80 ALA A CA 1
ATOM 660 C C . ALA A 1 80 ? -1.854 -0.481 -1.556 1.00 93.50 80 ALA A C 1
ATOM 662 O O . ALA A 1 80 ? -3.071 -0.332 -1.565 1.00 93.50 80 ALA A O 1
ATOM 663 N N . VAL A 1 81 ? -1.065 0.259 -0.774 1.00 92.50 81 VAL A N 1
ATOM 664 C CA . VAL A 1 81 ? -1.578 1.315 0.114 1.00 92.50 81 VAL A CA 1
ATOM 665 C C . VAL A 1 81 ? -2.271 2.425 -0.674 1.00 92.50 81 VAL A C 1
ATOM 667 O O . VAL A 1 81 ? -3.338 2.894 -0.278 1.00 92.50 81 VAL A O 1
ATOM 670 N N . SER A 1 82 ? -1.701 2.819 -1.812 1.00 89.12 82 SER A N 1
ATOM 671 C CA . SER A 1 82 ? -2.299 3.836 -2.681 1.00 89.12 82 SER A CA 1
ATOM 672 C C . SER A 1 82 ? -3.639 3.358 -3.251 1.00 89.12 82 SER A C 1
ATOM 674 O O . SER A 1 82 ? -4.640 4.058 -3.126 1.00 89.12 82 SER A O 1
ATOM 676 N N . ALA A 1 83 ? -3.683 2.138 -3.794 1.00 92.69 83 ALA A N 1
ATOM 677 C CA . ALA A 1 83 ? -4.890 1.513 -4.330 1.00 92.69 83 ALA A CA 1
ATOM 678 C C . ALA A 1 83 ? -5.972 1.332 -3.253 1.00 92.69 83 ALA A C 1
ATOM 680 O O . ALA A 1 83 ? -7.139 1.637 -3.487 1.00 92.69 83 ALA A O 1
ATOM 681 N N . TRP A 1 84 ? -5.577 0.902 -2.051 1.00 94.44 84 TRP A N 1
ATOM 682 C CA . TRP A 1 84 ? -6.463 0.768 -0.898 1.00 94.44 84 TRP A CA 1
ATOM 683 C C . TRP A 1 84 ? -7.141 2.096 -0.549 1.00 94.44 84 TRP A C 1
ATOM 685 O O . TRP A 1 84 ? -8.364 2.162 -0.451 1.00 94.44 84 TRP A O 1
ATOM 695 N N . ASN A 1 85 ? -6.360 3.171 -0.406 1.00 90.12 85 ASN A N 1
ATOM 696 C CA . ASN A 1 85 ? -6.897 4.491 -0.076 1.00 90.12 85 ASN A CA 1
ATOM 697 C C . ASN A 1 85 ? -7.788 5.041 -1.204 1.00 90.12 85 ASN A C 1
ATOM 699 O O . ASN A 1 85 ? -8.804 5.673 -0.928 1.00 90.12 85 ASN A O 1
ATOM 703 N N . MET A 1 86 ? -7.451 4.766 -2.467 1.00 90.38 86 MET A N 1
ATOM 704 C CA . MET A 1 86 ? -8.260 5.155 -3.628 1.00 90.38 86 MET A CA 1
ATOM 705 C C . MET A 1 86 ? -9.591 4.406 -3.720 1.00 90.38 86 MET A C 1
ATOM 707 O O . MET A 1 86 ? -10.576 4.967 -4.197 1.00 90.38 86 MET A O 1
ATOM 711 N N . ALA A 1 87 ? -9.654 3.158 -3.254 1.00 91.44 87 ALA A N 1
ATOM 712 C CA . ALA A 1 87 ? -10.890 2.379 -3.249 1.00 91.44 87 ALA A CA 1
ATOM 713 C C . ALA A 1 87 ? -11.976 2.983 -2.337 1.00 91.44 87 ALA A C 1
ATOM 715 O O . ALA A 1 87 ? -13.162 2.730 -2.552 1.00 91.44 87 ALA A O 1
ATOM 716 N N . LEU A 1 88 ? -11.576 3.815 -1.368 1.00 87.44 88 LEU A N 1
ATOM 717 C CA . LEU A 1 88 ? -12.473 4.550 -0.471 1.00 87.44 88 LEU A CA 1
ATOM 718 C C . LEU A 1 88 ? -12.963 5.888 -1.053 1.00 87.44 88 LEU A C 1
ATOM 720 O O . LEU A 1 88 ? -13.830 6.521 -0.456 1.00 87.44 88 LEU A O 1
ATOM 724 N N . LEU A 1 89 ? -12.430 6.320 -2.201 1.00 86.00 89 LEU A N 1
ATOM 725 C CA . LEU A 1 89 ? -12.873 7.526 -2.905 1.00 86.00 89 LEU A CA 1
ATOM 726 C C . LEU A 1 89 ? -14.077 7.239 -3.811 1.00 86.00 89 LEU A C 1
ATOM 728 O O . LEU A 1 89 ? -14.286 6.102 -4.262 1.00 86.00 89 LEU A O 1
ATOM 732 N N . GLU A 1 90 ? -14.819 8.299 -4.140 1.00 86.56 90 GLU A N 1
ATOM 733 C CA . GLU A 1 90 ? -15.834 8.266 -5.194 1.00 86.56 90 GLU A CA 1
ATOM 734 C C . GLU A 1 90 ? -15.203 7.941 -6.558 1.00 86.56 90 GLU A C 1
ATOM 736 O O . GLU A 1 90 ? -14.030 8.217 -6.805 1.00 86.56 90 GLU A O 1
ATOM 741 N N . GLU A 1 91 ? -15.981 7.347 -7.466 1.00 87.75 91 GLU A N 1
ATOM 742 C CA . GLU A 1 91 ? -15.485 6.808 -8.742 1.00 87.75 91 GLU A CA 1
ATOM 743 C C . GLU A 1 91 ? -14.725 7.844 -9.589 1.00 87.75 91 GLU A C 1
ATOM 745 O O . GLU A 1 91 ? -13.648 7.548 -10.110 1.00 87.75 91 GLU A O 1
ATOM 750 N N . ASN A 1 92 ? -15.239 9.074 -9.676 1.00 84.50 92 ASN A N 1
ATOM 751 C CA . ASN A 1 92 ? -14.601 10.145 -10.443 1.00 84.50 92 ASN A CA 1
ATOM 752 C C . ASN A 1 92 ? -13.242 10.538 -9.844 1.00 84.50 92 ASN A C 1
ATOM 754 O O . ASN A 1 92 ? -12.238 10.568 -10.554 1.00 84.50 92 ASN A O 1
ATOM 758 N N . GLU A 1 93 ? -13.193 10.775 -8.529 1.00 82.88 93 GLU A N 1
ATOM 759 C CA . GLU A 1 93 ? -11.956 11.132 -7.826 1.00 82.88 93 GLU A CA 1
ATOM 760 C C . GLU A 1 93 ? -10.933 9.996 -7.898 1.00 82.88 93 GLU A C 1
ATOM 762 O O . GLU A 1 93 ? -9.742 10.220 -8.108 1.00 82.88 93 GLU A O 1
ATOM 767 N N . ARG A 1 94 ? -11.399 8.751 -7.791 1.00 89.19 94 ARG A N 1
ATOM 768 C CA . ARG A 1 94 ? -10.566 7.558 -7.907 1.00 89.19 94 ARG A CA 1
ATOM 769 C C . ARG A 1 94 ? -9.862 7.477 -9.256 1.00 89.19 94 ARG A C 1
ATOM 771 O O . ARG A 1 94 ? -8.648 7.280 -9.291 1.00 89.19 94 ARG A O 1
ATOM 778 N N . LEU A 1 95 ? -10.598 7.635 -10.356 1.00 89.88 95 LEU A N 1
ATOM 779 C CA . LEU A 1 95 ? -10.028 7.583 -11.705 1.00 89.88 95 LEU A CA 1
ATOM 780 C C . LEU A 1 95 ? -9.011 8.707 -11.934 1.00 89.88 95 LEU A C 1
ATOM 782 O O . LEU A 1 95 ? -7.965 8.479 -12.548 1.00 89.88 95 LEU A O 1
ATOM 786 N N . GLU A 1 96 ? -9.274 9.907 -11.414 1.00 88.31 96 GLU A N 1
ATOM 787 C CA . GLU A 1 96 ? -8.318 11.016 -11.464 1.00 88.31 96 GLU A CA 1
ATOM 788 C C . GLU A 1 96 ? -7.026 10.693 -10.700 1.00 88.31 96 GLU A C 1
ATOM 790 O O . GLU A 1 96 ? -5.927 10.885 -11.230 1.00 88.31 96 GLU A O 1
ATOM 795 N N . GLN A 1 97 ? -7.139 10.146 -9.485 1.00 86.44 97 GLN A N 1
ATOM 796 C CA . GLN A 1 97 ? -5.984 9.785 -8.661 1.00 86.44 97 GLN A CA 1
ATOM 797 C C . GLN A 1 97 ? -5.151 8.654 -9.278 1.00 86.44 97 GLN A C 1
ATOM 799 O O . GLN A 1 97 ? -3.921 8.752 -9.310 1.00 86.44 97 GLN A O 1
ATOM 804 N N . VAL A 1 98 ? -5.795 7.621 -9.834 1.00 89.75 98 VAL A N 1
ATOM 805 C CA . VAL A 1 98 ? -5.103 6.536 -10.550 1.00 89.75 98 VAL A CA 1
ATOM 806 C C . VAL A 1 98 ? -4.323 7.098 -11.737 1.00 89.75 98 VAL A C 1
ATOM 808 O O . VAL A 1 98 ? -3.124 6.854 -11.859 1.00 89.75 98 VAL A O 1
ATOM 811 N N . ASN A 1 99 ? -4.961 7.906 -12.589 1.00 89.94 99 ASN A N 1
ATOM 812 C CA . ASN A 1 99 ? -4.295 8.480 -13.761 1.00 89.94 99 ASN A CA 1
ATOM 813 C C . ASN A 1 99 ? -3.136 9.414 -13.382 1.00 89.94 99 ASN A C 1
ATOM 815 O O . ASN A 1 99 ? -2.096 9.408 -14.048 1.00 89.94 99 ASN A O 1
ATOM 819 N N . SER A 1 100 ? -3.286 10.178 -12.298 1.00 88.19 100 SER A N 1
ATOM 820 C CA . SER A 1 100 ? -2.222 11.023 -11.754 1.00 88.19 100 SER A CA 1
ATOM 821 C C . SER A 1 100 ? -1.008 10.201 -11.311 1.00 88.19 100 SER A C 1
ATOM 823 O O . SER A 1 100 ? 0.117 10.521 -11.701 1.00 88.19 100 SER A O 1
ATOM 825 N N . LEU A 1 101 ? -1.206 9.114 -10.553 1.00 85.38 101 LEU A N 1
ATOM 826 C CA . LEU A 1 101 ? -0.099 8.250 -10.124 1.00 85.38 101 LEU A CA 1
ATOM 827 C C . LEU A 1 101 ? 0.549 7.498 -11.288 1.00 85.38 101 LEU A C 1
ATOM 829 O O . LEU A 1 101 ? 1.776 7.443 -11.359 1.00 85.38 101 LEU A O 1
ATOM 833 N N . VAL A 1 102 ? -0.244 6.969 -12.223 1.00 87.56 102 VAL A N 1
ATOM 834 C CA . VAL A 1 102 ? 0.277 6.304 -13.430 1.00 87.56 102 VAL A CA 1
ATOM 835 C C . VAL A 1 102 ? 1.183 7.257 -14.210 1.00 87.56 102 VAL A C 1
ATOM 837 O O . VAL A 1 102 ? 2.290 6.879 -14.580 1.00 87.56 102 VAL A O 1
ATOM 840 N N . SER A 1 103 ? 0.771 8.516 -14.378 1.00 87.06 103 SER A N 1
ATOM 841 C CA . SER A 1 103 ? 1.565 9.532 -15.085 1.00 87.06 103 SER A CA 1
ATOM 842 C C . SER A 1 103 ? 2.858 9.903 -14.345 1.00 87.06 103 SER A C 1
ATOM 844 O O . SER A 1 103 ? 3.842 10.285 -14.971 1.00 87.06 103 SER A O 1
ATOM 846 N N . GLN A 1 104 ? 2.887 9.798 -13.013 1.00 84.06 104 GLN A N 1
ATOM 847 C CA . GLN A 1 104 ? 4.102 10.024 -12.218 1.00 84.06 104 GLN A CA 1
ATOM 848 C C . GLN A 1 104 ? 5.083 8.848 -12.317 1.00 84.06 104 GLN A C 1
ATOM 850 O O . GLN A 1 104 ? 6.295 9.061 -12.357 1.00 84.06 104 GLN A O 1
ATOM 855 N N . LEU A 1 105 ? 4.567 7.616 -12.363 1.00 82.06 105 LEU A N 1
ATOM 856 C CA . LEU A 1 105 ? 5.372 6.395 -12.463 1.00 82.06 105 LEU A CA 1
ATOM 857 C C . LEU A 1 105 ? 5.854 6.120 -13.896 1.00 82.06 105 LEU A C 1
ATOM 859 O O . LEU A 1 105 ? 6.962 5.622 -14.084 1.00 82.06 105 LEU A O 1
ATOM 863 N N . SER A 1 106 ? 5.050 6.481 -14.897 1.00 84.56 106 SER A N 1
ATOM 864 C CA . SER A 1 106 ? 5.373 6.391 -16.320 1.00 84.56 106 SER A CA 1
ATOM 865 C C . SER A 1 106 ? 4.988 7.694 -17.034 1.00 84.56 106 SER A C 1
ATOM 867 O O . SER A 1 106 ? 3.892 7.797 -17.586 1.00 84.56 106 SER A O 1
ATOM 869 N N . PRO A 1 107 ? 5.888 8.697 -17.059 1.00 81.19 107 PRO A N 1
ATOM 870 C CA . PRO A 1 107 ? 5.611 9.995 -17.680 1.00 81.19 107 PRO A CA 1
ATOM 871 C C . PRO A 1 107 ? 5.405 9.945 -19.196 1.00 81.19 107 PRO A C 1
ATOM 873 O O . PRO A 1 107 ? 4.852 10.883 -19.765 1.00 81.19 107 PRO A O 1
ATOM 876 N N . ASP A 1 108 ? 5.875 8.883 -19.857 1.00 82.88 108 ASP A N 1
ATOM 877 C CA . ASP A 1 108 ? 5.607 8.648 -21.273 1.00 82.88 108 ASP A CA 1
ATOM 878 C C . ASP A 1 108 ? 4.290 7.865 -21.419 1.00 82.88 108 ASP A C 1
ATOM 880 O O . ASP A 1 108 ? 4.252 6.682 -21.067 1.00 82.88 108 ASP A O 1
ATOM 884 N N . PRO A 1 109 ? 3.216 8.485 -21.945 1.00 71.88 109 PRO A N 1
ATOM 885 C CA . PRO A 1 109 ? 1.929 7.821 -22.143 1.00 71.88 109 PRO A CA 1
ATOM 886 C C . PRO A 1 109 ? 1.962 6.760 -23.252 1.00 71.88 109 PRO A C 1
ATOM 888 O O . PRO A 1 109 ? 1.017 5.992 -23.380 1.00 71.88 109 PRO A O 1
ATOM 891 N N . SER A 1 110 ? 3.024 6.714 -24.061 1.00 81.06 110 SER A N 1
ATOM 892 C CA . SER A 1 110 ? 3.218 5.688 -25.095 1.00 81.06 110 SER A CA 1
ATOM 893 C C . SER A 1 110 ? 3.887 4.429 -24.541 1.00 81.06 110 SER A C 1
ATOM 895 O O . SER A 1 110 ? 4.042 3.443 -25.264 1.00 81.06 110 SER A O 1
ATOM 897 N N . ASN A 1 111 ? 4.343 4.470 -23.286 1.00 84.56 111 ASN A N 1
ATOM 898 C CA . ASN A 1 111 ? 4.989 3.343 -22.644 1.00 84.56 111 ASN A CA 1
ATOM 899 C C . ASN A 1 111 ? 3.924 2.313 -22.228 1.00 84.56 111 ASN A C 1
ATOM 901 O O . ASN A 1 111 ? 3.082 2.644 -21.392 1.00 84.56 111 ASN A O 1
ATOM 905 N N . PRO A 1 112 ? 3.970 1.066 -22.737 1.00 85.00 112 PRO A N 1
ATOM 906 C CA . PRO A 1 112 ? 2.995 0.029 -22.384 1.00 85.00 112 PRO A CA 1
ATOM 907 C C . PRO A 1 112 ? 2.951 -0.267 -20.877 1.00 85.00 112 PRO A C 1
ATOM 909 O O . PRO A 1 112 ? 1.919 -0.679 -20.359 1.00 85.00 112 PRO A O 1
ATOM 912 N N . VAL A 1 113 ? 4.030 0.035 -20.148 1.00 85.00 113 VAL A N 1
ATOM 913 C CA . VAL A 1 113 ? 4.090 -0.089 -18.684 1.00 85.00 113 VAL A CA 1
ATOM 914 C C . VAL A 1 113 ? 3.056 0.807 -17.983 1.00 85.00 113 VAL A C 1
ATOM 916 O O . VAL A 1 113 ? 2.602 0.478 -16.892 1.00 85.00 113 VAL A O 1
ATOM 919 N N . ALA A 1 114 ? 2.645 1.928 -18.586 1.00 86.56 114 ALA A N 1
ATOM 920 C CA . ALA A 1 114 ? 1.602 2.782 -18.015 1.00 86.56 114 ALA A CA 1
ATOM 921 C C . ALA A 1 114 ? 0.248 2.058 -17.930 1.00 86.56 114 ALA A C 1
ATOM 923 O O . ALA A 1 114 ? -0.472 2.220 -16.942 1.00 86.56 114 ALA A O 1
ATOM 924 N N . ASP A 1 115 ? -0.082 1.254 -18.942 1.00 87.75 115 ASP A N 1
ATOM 925 C CA . ASP A 1 115 ? -1.323 0.482 -18.976 1.00 87.75 115 ASP A CA 1
ATOM 926 C C . ASP A 1 115 ? -1.263 -0.686 -17.989 1.00 87.75 115 ASP A C 1
ATOM 928 O O . ASP A 1 115 ? -2.198 -0.848 -17.212 1.00 87.75 115 ASP A O 1
ATOM 932 N N . GLU A 1 116 ? -0.129 -1.389 -17.900 1.00 87.50 116 GLU A N 1
ATOM 933 C CA . GLU A 1 116 ? 0.092 -2.450 -16.902 1.00 87.50 116 GLU A CA 1
ATOM 934 C C . GLU A 1 116 ? -0.052 -1.929 -15.458 1.00 87.50 116 GLU A C 1
ATOM 936 O O . GLU A 1 116 ? -0.718 -2.540 -14.622 1.00 87.50 116 GLU A O 1
ATOM 941 N N . ILE A 1 117 ? 0.528 -0.760 -15.152 1.00 87.38 117 ILE A N 1
ATOM 942 C CA . ILE A 1 117 ? 0.392 -0.135 -13.827 1.00 87.38 117 ILE A CA 1
ATOM 943 C C . ILE A 1 117 ? -1.070 0.241 -13.564 1.00 87.38 117 ILE A C 1
ATOM 945 O O . ILE A 1 117 ? -1.565 0.028 -12.455 1.00 87.38 117 ILE A O 1
ATOM 949 N N . ARG A 1 118 ? -1.768 0.803 -14.561 1.00 91.00 118 ARG A N 1
ATOM 950 C CA . ARG A 1 118 ? -3.183 1.173 -14.426 1.00 91.00 118 ARG A CA 1
ATOM 951 C C . ARG A 1 118 ? -4.050 -0.054 -14.165 1.00 91.00 118 ARG A C 1
ATOM 953 O O . ARG A 1 118 ? -4.883 -0.004 -13.265 1.00 91.00 118 ARG A O 1
ATOM 960 N N . GLU A 1 119 ? -3.849 -1.132 -14.916 1.00 91.31 119 GLU A N 1
ATOM 961 C CA . GLU A 1 119 ? -4.558 -2.399 -14.727 1.00 91.31 119 GLU A CA 1
ATOM 962 C C . GLU A 1 119 ? -4.339 -2.939 -13.313 1.00 91.31 119 GLU A C 1
ATOM 964 O O . GLU A 1 119 ? -5.313 -3.196 -12.610 1.00 91.31 119 GLU A O 1
ATOM 969 N N . MET A 1 120 ? -3.093 -2.964 -12.829 1.00 90.38 120 MET A N 1
ATOM 970 C CA . MET A 1 120 ? -2.795 -3.402 -11.463 1.00 90.38 120 MET A CA 1
ATOM 971 C C . MET A 1 120 ? -3.505 -2.548 -10.395 1.00 90.38 120 MET A C 1
ATOM 973 O O . MET A 1 120 ? -4.024 -3.086 -9.416 1.00 90.38 120 MET A O 1
ATOM 977 N N . PHE A 1 121 ? -3.568 -1.219 -10.563 1.00 91.88 121 PHE A N 1
ATOM 978 C CA . PHE A 1 121 ? -4.337 -0.358 -9.655 1.00 91.88 121 PHE A CA 1
ATOM 979 C C . PHE A 1 121 ? -5.823 -0.718 -9.650 1.00 91.88 121 PHE A C 1
ATOM 981 O O . PHE A 1 121 ? -6.417 -0.824 -8.576 1.00 91.88 121 PHE A O 1
ATOM 988 N N . MET A 1 122 ? -6.415 -0.908 -10.829 1.00 93.81 122 MET A N 1
ATOM 989 C CA . MET A 1 122 ? -7.835 -1.233 -10.959 1.00 93.81 122 MET A CA 1
ATOM 990 C C . MET A 1 122 ? -8.162 -2.604 -10.359 1.00 93.81 122 MET A C 1
ATOM 992 O O . MET A 1 122 ? -9.138 -2.710 -9.619 1.00 93.81 122 MET A O 1
ATOM 996 N N . GLU A 1 123 ? -7.317 -3.614 -10.581 1.00 94.44 123 GLU A N 1
ATOM 997 C CA . GLU A 1 123 ? -7.463 -4.948 -9.983 1.00 94.44 123 GLU A CA 1
ATOM 998 C C . GLU A 1 123 ? -7.391 -4.898 -8.450 1.00 94.44 123 GLU A C 1
ATOM 1000 O O . GLU A 1 123 ? -8.220 -5.493 -7.757 1.00 94.44 123 GLU A O 1
ATOM 1005 N N . LEU A 1 124 ? -6.431 -4.152 -7.894 1.00 94.06 124 LEU A N 1
ATOM 1006 C CA . LEU A 1 124 ? -6.306 -3.973 -6.446 1.00 94.06 124 LEU A CA 1
ATOM 1007 C C . LEU A 1 124 ? -7.511 -3.225 -5.860 1.00 94.06 124 LEU A C 1
ATOM 1009 O O . LEU A 1 124 ? -8.035 -3.618 -4.819 1.00 94.06 124 LEU A O 1
ATOM 1013 N N . ILE A 1 125 ? -7.992 -2.178 -6.527 1.00 93.81 125 ILE A N 1
ATOM 1014 C CA . ILE A 1 125 ? -9.190 -1.437 -6.113 1.00 93.81 125 ILE A CA 1
ATOM 1015 C C . ILE A 1 125 ? -10.415 -2.359 -6.102 1.00 93.81 125 ILE A C 1
ATOM 1017 O O . ILE A 1 125 ? -11.117 -2.434 -5.093 1.00 93.81 125 ILE A O 1
ATOM 1021 N N . GLU A 1 126 ? -10.662 -3.093 -7.187 1.00 94.56 126 GLU A N 1
ATOM 1022 C CA . GLU A 1 126 ? -11.790 -4.025 -7.288 1.00 94.56 126 GLU A CA 1
ATOM 1023 C C . GLU A 1 126 ? -11.704 -5.116 -6.212 1.00 94.56 126 GLU A C 1
ATOM 1025 O O . GLU A 1 126 ? -12.698 -5.460 -5.560 1.00 94.56 126 GLU A O 1
ATOM 1030 N N . ARG A 1 127 ? -10.493 -5.618 -5.953 1.00 94.31 127 ARG A N 1
ATOM 1031 C CA . ARG A 1 127 ? -10.228 -6.583 -4.884 1.00 94.31 127 ARG A CA 1
ATOM 1032 C C . ARG A 1 127 ? -10.561 -6.016 -3.506 1.00 94.31 127 ARG A C 1
ATOM 1034 O O . ARG A 1 127 ? -11.140 -6.740 -2.694 1.00 94.31 127 ARG A O 1
ATOM 1041 N N . GLN A 1 128 ? -10.236 -4.750 -3.236 1.00 93.50 128 GLN A N 1
ATOM 1042 C CA . GLN A 1 128 ? -10.589 -4.083 -1.978 1.00 93.50 128 GLN A CA 1
ATOM 1043 C C . GLN A 1 128 ? -12.111 -4.043 -1.816 1.00 93.50 128 GLN A C 1
ATOM 1045 O O . GLN A 1 128 ? -12.632 -4.488 -0.793 1.00 93.50 128 GLN A O 1
ATOM 1050 N N . GLN A 1 129 ? -12.823 -3.618 -2.859 1.00 91.12 129 GLN A N 1
ATOM 1051 C CA . GLN A 1 129 ? -14.281 -3.486 -2.836 1.00 91.12 129 GLN A CA 1
ATOM 1052 C C . GLN A 1 129 ? -15.001 -4.838 -2.738 1.00 91.12 129 GLN A C 1
ATOM 1054 O O . GLN A 1 129 ? -16.081 -4.934 -2.158 1.00 91.12 129 GLN A O 1
ATOM 1059 N N . THR A 1 130 ? -14.402 -5.903 -3.267 1.00 92.12 130 THR A N 1
ATOM 1060 C CA . THR A 1 130 ? -15.007 -7.241 -3.258 1.00 92.12 130 THR A CA 1
ATOM 1061 C C . THR A 1 130 ? -14.759 -7.984 -1.947 1.00 92.12 130 THR A C 1
ATOM 1063 O O . THR A 1 130 ? -15.660 -8.640 -1.428 1.00 92.12 130 THR A O 1
ATOM 1066 N N . LEU A 1 131 ? -13.539 -7.908 -1.407 1.00 89.56 131 LEU A N 1
ATOM 1067 C CA . LEU A 1 131 ? -13.115 -8.734 -0.268 1.00 89.56 131 LEU A CA 1
ATOM 1068 C C . LEU A 1 131 ? -13.095 -7.981 1.065 1.00 89.56 131 LEU A C 1
ATOM 1070 O O . LEU A 1 131 ? -13.149 -8.612 2.120 1.00 89.56 131 LEU A O 1
ATOM 1074 N N . PHE A 1 132 ? -13.008 -6.652 1.027 1.00 90.19 132 PHE A N 1
ATOM 1075 C CA . PHE A 1 132 ? -12.732 -5.817 2.196 1.00 90.19 132 PHE A CA 1
ATOM 1076 C C . PHE A 1 132 ? -13.639 -4.579 2.292 1.00 90.19 132 PHE A C 1
ATOM 1078 O O . PHE A 1 132 ? -13.325 -3.655 3.038 1.00 90.19 132 PHE A O 1
ATOM 1085 N N . SER A 1 133 ? -14.783 -4.558 1.597 1.00 88.06 133 SER A N 1
ATOM 1086 C CA . SER A 1 133 ? -15.707 -3.407 1.551 1.00 88.06 133 SER A CA 1
ATOM 1087 C C . SER A 1 133 ? -16.234 -2.938 2.905 1.00 88.06 133 SER A C 1
ATOM 1089 O O . SER A 1 133 ? -16.682 -1.803 3.027 1.00 88.06 133 SER A O 1
ATOM 1091 N N . THR A 1 134 ? -16.179 -3.779 3.937 1.00 85.69 134 THR A N 1
ATOM 1092 C CA . THR A 1 134 ? -16.587 -3.416 5.300 1.00 85.69 134 THR A CA 1
ATOM 1093 C C . THR A 1 134 ? -15.515 -2.641 6.072 1.00 85.69 134 THR A C 1
ATOM 1095 O O . THR A 1 134 ? -15.735 -2.316 7.236 1.00 85.69 134 THR A O 1
ATOM 1098 N N . ILE A 1 135 ? -14.334 -2.416 5.488 1.00 86.88 135 ILE A N 1
ATOM 1099 C CA . ILE A 1 135 ? -13.205 -1.736 6.129 1.00 86.88 135 ILE A CA 1
ATOM 1100 C C . ILE A 1 135 ? -13.029 -0.358 5.487 1.00 86.88 135 ILE A C 1
ATOM 1102 O O . ILE A 1 135 ? -12.523 -0.240 4.375 1.00 86.88 135 ILE A O 1
ATOM 1106 N N . ASP A 1 136 ? -13.390 0.686 6.227 1.00 85.50 136 ASP A N 1
ATOM 1107 C CA . ASP A 1 136 ? -13.376 2.097 5.817 1.00 85.50 136 ASP A CA 1
ATOM 1108 C C . ASP A 1 136 ? -12.167 2.875 6.374 1.00 85.50 136 ASP A C 1
ATOM 1110 O O . ASP A 1 136 ? -12.218 4.084 6.602 1.00 85.50 136 ASP A O 1
ATOM 1114 N N . ARG A 1 137 ? -11.052 2.178 6.618 1.00 85.38 137 ARG A N 1
ATOM 1115 C CA . ARG A 1 137 ? -9.849 2.761 7.230 1.00 85.38 137 ARG A CA 1
ATOM 1116 C C . ARG A 1 137 ? -8.828 3.150 6.177 1.00 85.38 137 ARG A C 1
ATOM 1118 O O . ARG A 1 137 ? -8.439 2.314 5.365 1.00 85.38 137 ARG A O 1
ATOM 1125 N N . LEU A 1 138 ? -8.306 4.369 6.260 1.00 85.00 138 LEU A N 1
ATOM 1126 C CA . LEU A 1 138 ? -7.168 4.796 5.451 1.00 85.00 138 LEU A CA 1
ATOM 1127 C C . LEU A 1 138 ? -5.871 4.261 6.055 1.00 85.00 138 LEU A C 1
ATOM 1129 O O . LEU A 1 138 ? -5.670 4.315 7.272 1.00 85.00 138 LEU A O 1
ATOM 1133 N N . ILE A 1 139 ? -4.968 3.787 5.202 1.00 86.75 139 ILE A N 1
ATOM 1134 C CA . ILE A 1 139 ? -3.613 3.409 5.601 1.00 86.75 139 ILE A CA 1
ATOM 1135 C C . ILE A 1 139 ? -2.717 4.642 5.482 1.00 86.75 139 ILE A C 1
ATOM 1137 O O . ILE A 1 139 ? -2.622 5.259 4.421 1.00 86.75 139 ILE A O 1
ATOM 1141 N N . VAL A 1 140 ? -2.068 4.997 6.588 1.00 84.50 140 VAL A N 1
ATOM 1142 C CA . VAL A 1 140 ? -1.225 6.192 6.710 1.00 84.50 140 VAL A CA 1
ATOM 1143 C C . VAL A 1 140 ? 0.240 5.865 6.429 1.00 84.50 140 VAL A C 1
ATOM 1145 O O . VAL A 1 140 ? 0.920 6.625 5.748 1.00 84.50 140 VAL A O 1
ATOM 1148 N N . ASP A 1 141 ? 0.742 4.755 6.974 1.00 83.81 141 ASP A N 1
ATOM 1149 C CA . ASP A 1 141 ? 2.136 4.329 6.811 1.00 83.81 141 ASP A CA 1
ATOM 1150 C C . ASP A 1 141 ? 2.265 2.817 7.057 1.00 83.81 141 ASP A C 1
ATOM 1152 O O . ASP A 1 141 ? 1.406 2.197 7.695 1.00 83.81 141 ASP A O 1
ATOM 1156 N N . PHE A 1 142 ? 3.363 2.228 6.589 1.00 87.44 142 PHE A N 1
ATOM 1157 C CA . PHE A 1 142 ? 3.723 0.842 6.861 1.00 87.44 142 PHE A CA 1
ATOM 1158 C C . PHE A 1 142 ? 5.230 0.672 7.093 1.00 87.44 142 PHE A C 1
ATOM 1160 O O . PHE A 1 142 ? 6.070 1.482 6.693 1.00 87.44 142 PHE A O 1
ATOM 1167 N N . GLU A 1 143 ? 5.599 -0.414 7.766 1.00 87.88 143 GLU A N 1
ATOM 1168 C CA . GLU A 1 143 ? 6.988 -0.848 7.899 1.00 87.88 143 GLU A CA 1
ATOM 1169 C C . GLU A 1 143 ? 7.087 -2.343 7.624 1.00 87.88 143 GLU A C 1
ATOM 1171 O O . GLU A 1 143 ? 6.349 -3.143 8.198 1.00 87.88 143 GLU A O 1
ATOM 1176 N N . LEU A 1 144 ? 8.023 -2.703 6.748 1.00 88.69 144 LEU A N 1
ATOM 1177 C CA . LEU A 1 144 ? 8.374 -4.078 6.434 1.00 88.69 144 LEU A CA 1
ATOM 1178 C C . LEU A 1 144 ? 9.749 -4.375 7.043 1.00 88.69 144 LEU A C 1
ATOM 1180 O O . LEU A 1 144 ? 10.761 -3.850 6.578 1.00 88.69 144 LEU A O 1
ATOM 1184 N N . ASP A 1 145 ? 9.792 -5.214 8.079 1.00 84.88 145 ASP A N 1
ATOM 1185 C CA . ASP A 1 145 ? 11.044 -5.735 8.641 1.00 84.88 145 ASP A CA 1
ATOM 1186 C C . ASP A 1 145 ? 11.264 -7.159 8.127 1.00 84.88 145 ASP A C 1
ATOM 1188 O O . ASP A 1 145 ? 10.513 -8.080 8.458 1.00 84.88 145 ASP A O 1
ATOM 1192 N N . GLU A 1 146 ? 12.296 -7.343 7.310 1.00 81.19 146 GLU A N 1
ATOM 1193 C CA . GLU A 1 146 ? 12.679 -8.650 6.791 1.00 81.19 146 GLU A CA 1
ATOM 1194 C C . GLU A 1 146 ? 13.890 -9.177 7.540 1.00 81.19 146 GLU A C 1
ATOM 1196 O O . GLU A 1 146 ? 14.954 -8.558 7.606 1.00 81.19 146 GLU A O 1
ATOM 1201 N N . ASN A 1 147 ? 13.742 -10.368 8.102 1.00 78.38 147 ASN A N 1
ATOM 1202 C CA . ASN A 1 147 ? 14.818 -11.033 8.807 1.00 78.38 147 ASN A CA 1
ATOM 1203 C C . ASN A 1 147 ? 14.900 -12.511 8.409 1.00 78.38 147 ASN A C 1
ATOM 1205 O O . ASN A 1 147 ? 14.094 -13.030 7.641 1.00 78.38 147 ASN A O 1
ATOM 1209 N N . ARG A 1 148 ? 15.895 -13.217 8.958 1.00 67.81 148 ARG A N 1
ATOM 1210 C CA . ARG A 1 148 ? 16.155 -14.639 8.665 1.00 67.81 148 ARG A CA 1
ATOM 1211 C C . ARG A 1 148 ? 14.994 -15.595 8.995 1.00 67.81 148 ARG A C 1
ATOM 1213 O O . ARG A 1 148 ? 15.083 -16.767 8.655 1.00 67.81 148 ARG A O 1
ATOM 1220 N N . TYR A 1 149 ? 13.960 -15.122 9.687 1.00 62.25 149 TYR A N 1
ATOM 1221 C CA . TYR A 1 149 ? 12.781 -15.885 10.096 1.00 62.25 149 TYR A CA 1
ATOM 1222 C C . TYR A 1 149 ? 11.508 -15.489 9.338 1.00 62.25 149 TYR A C 1
ATOM 1224 O O . TYR A 1 149 ? 10.468 -16.099 9.569 1.00 62.25 149 TYR A O 1
ATOM 1232 N N . GLY A 1 150 ? 11.579 -14.499 8.444 1.00 72.00 150 GLY A N 1
ATOM 1233 C CA . GLY A 1 150 ? 10.452 -14.055 7.631 1.00 72.00 150 GLY A CA 1
ATOM 1234 C C . GLY A 1 150 ? 10.338 -12.537 7.527 1.00 72.00 150 GLY A C 1
ATOM 1235 O O . GLY A 1 150 ? 11.150 -11.786 8.075 1.00 72.00 150 GLY A O 1
ATOM 1236 N N . ALA A 1 151 ? 9.309 -12.112 6.802 1.00 78.06 151 ALA A N 1
ATOM 1237 C CA . ALA A 1 151 ? 8.871 -10.729 6.715 1.00 78.06 151 ALA A CA 1
ATOM 1238 C C . ALA A 1 151 ? 7.841 -10.444 7.818 1.00 78.06 151 ALA A C 1
ATOM 1240 O O . ALA A 1 151 ? 6.968 -11.270 8.077 1.00 78.06 151 ALA A O 1
ATOM 1241 N N . ASN A 1 152 ? 7.952 -9.294 8.478 1.00 84.94 152 ASN A N 1
ATOM 1242 C CA . ASN A 1 152 ? 6.973 -8.803 9.444 1.00 84.94 152 ASN A CA 1
ATOM 1243 C C . ASN A 1 152 ? 6.479 -7.432 8.978 1.00 84.94 152 ASN A C 1
ATOM 1245 O O . ASN A 1 152 ? 7.262 -6.479 8.950 1.00 84.94 152 ASN A O 1
ATOM 1249 N N . LEU A 1 153 ? 5.192 -7.350 8.635 1.00 86.50 153 LEU A N 1
ATOM 1250 C CA . LEU A 1 153 ? 4.530 -6.119 8.225 1.00 86.50 153 LEU A CA 1
ATOM 1251 C C . LEU A 1 153 ? 3.862 -5.450 9.431 1.00 86.50 153 LEU A C 1
ATOM 1253 O O . LEU A 1 153 ? 3.226 -6.096 10.261 1.00 86.50 153 LEU A O 1
ATOM 1257 N N . SER A 1 154 ? 4.028 -4.141 9.557 1.00 86.12 154 SER A N 1
ATOM 1258 C CA . SER A 1 154 ? 3.334 -3.309 10.542 1.00 86.12 154 SER A CA 1
ATOM 1259 C C . SER A 1 154 ? 2.641 -2.175 9.809 1.00 86.12 154 SER A C 1
ATOM 1261 O O . SER A 1 154 ? 3.265 -1.532 8.969 1.00 86.12 154 SER A O 1
ATOM 1263 N N . VAL A 1 155 ? 1.365 -1.944 10.109 1.00 86.00 155 VAL A N 1
ATOM 1264 C CA . VAL A 1 155 ? 0.538 -0.959 9.404 1.00 86.00 155 VAL A CA 1
ATOM 1265 C C . VAL A 1 155 ? -0.053 0.024 10.395 1.00 86.00 155 VAL A C 1
ATOM 1267 O O . VAL A 1 155 ? -0.469 -0.335 11.497 1.00 86.00 155 VAL A O 1
ATOM 1270 N N . VAL A 1 156 ? -0.077 1.279 9.974 1.00 83.69 156 VAL A N 1
ATOM 1271 C CA . VAL A 1 156 ? -0.676 2.382 10.699 1.00 83.69 156 VAL A CA 1
ATOM 1272 C C . VAL A 1 156 ? -1.886 2.864 9.922 1.00 83.69 156 VAL A C 1
ATOM 1274 O O . VAL A 1 156 ? -1.756 3.224 8.752 1.00 83.69 156 VAL A O 1
ATOM 1277 N N . SER A 1 157 ? -3.052 2.891 10.562 1.00 81.56 157 SER A N 1
ATOM 1278 C CA . SER A 1 157 ? -4.292 3.321 9.920 1.00 81.56 157 SER A CA 1
ATOM 1279 C C . SER A 1 157 ? -5.030 4.372 10.739 1.00 81.56 157 SER A C 1
ATOM 1281 O O . SER A 1 157 ? -4.770 4.571 11.932 1.00 81.56 157 SER A O 1
ATOM 1283 N N . THR A 1 158 ? -5.994 5.023 10.095 1.00 80.50 158 THR A N 1
ATOM 1284 C CA . THR A 1 158 ? -7.043 5.760 10.804 1.00 80.50 158 THR A CA 1
ATOM 1285 C C . THR A 1 158 ? -7.820 4.800 11.721 1.00 80.50 158 THR A C 1
ATOM 1287 O O . THR A 1 158 ? -7.796 3.577 11.497 1.00 80.50 158 THR A O 1
ATOM 1290 N N . PRO A 1 159 ? -8.478 5.309 12.777 1.00 74.00 159 PRO A N 1
ATOM 1291 C CA . PRO A 1 159 ? -9.324 4.471 13.610 1.00 74.00 159 PRO A CA 1
ATOM 1292 C C . PRO A 1 159 ? -10.502 3.977 12.761 1.00 74.00 159 PRO A C 1
ATOM 1294 O O . PRO A 1 159 ? -10.850 4.608 11.758 1.00 74.00 159 PRO A O 1
ATOM 1297 N N . ALA A 1 160 ? -11.106 2.842 13.133 1.00 64.94 160 ALA A N 1
ATOM 1298 C CA . ALA A 1 160 ? -12.425 2.524 12.587 1.00 64.94 160 ALA A CA 1
ATOM 1299 C C . ALA A 1 160 ? -13.342 3.699 12.891 1.00 64.94 160 ALA A C 1
ATOM 1301 O O . ALA A 1 160 ? -13.316 4.200 14.017 1.00 64.94 160 ALA A O 1
ATOM 1302 N N . ASN A 1 161 ? -14.145 4.114 11.916 1.00 56.16 161 ASN A N 1
ATOM 1303 C CA . ASN A 1 161 ? -15.203 5.057 12.204 1.00 56.16 161 ASN A CA 1
ATOM 1304 C C . ASN A 1 161 ? -16.085 4.403 13.282 1.00 56.16 161 ASN A C 1
ATOM 1306 O O . ASN A 1 161 ? -16.647 3.329 13.027 1.00 56.16 161 ASN A O 1
ATOM 1310 N N . PRO A 1 162 ? -16.166 4.945 14.513 1.00 40.25 162 PRO A N 1
ATOM 1311 C CA . PRO A 1 162 ? -17.186 4.474 15.421 1.00 40.25 162 PRO A CA 1
ATOM 1312 C C . PRO A 1 162 ? -18.490 4.765 14.6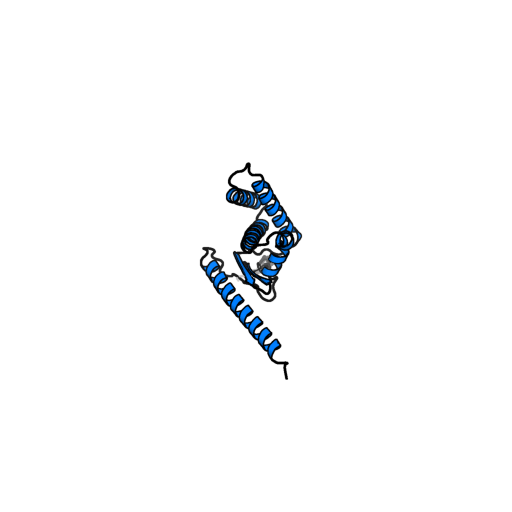96 1.00 40.25 162 PRO A C 1
ATOM 1314 O O . PRO A 1 162 ? -18.723 5.899 14.284 1.00 40.25 162 PRO A O 1
ATOM 1317 N N . ILE A 1 163 ? -19.312 3.739 14.482 1.00 38.41 163 ILE A N 1
ATOM 1318 C CA . ILE A 1 163 ? -20.706 3.938 14.104 1.00 38.41 163 ILE A CA 1
ATOM 1319 C C . ILE A 1 163 ? -21.222 4.979 15.094 1.00 38.41 163 ILE A C 1
ATOM 1321 O O . ILE A 1 163 ? -21.355 4.674 16.283 1.00 38.41 163 ILE A O 1
ATOM 1325 N N . SER A 1 164 ? -21.399 6.222 14.639 1.00 33.69 164 SER A N 1
ATOM 1326 C CA . SER A 1 164 ? -22.044 7.251 15.437 1.00 33.69 164 SER A CA 1
ATOM 1327 C C . SER A 1 164 ? -23.354 6.616 15.874 1.00 33.69 164 SER A C 1
ATOM 1329 O O . SER A 1 164 ? -24.111 6.200 14.991 1.00 33.69 164 SER A O 1
ATOM 1331 N N . PRO A 1 165 ? -23.618 6.444 17.183 1.00 37.88 165 PRO A N 1
ATOM 1332 C CA . PRO A 1 165 ? -24.948 6.045 17.590 1.00 37.88 165 PRO A CA 1
ATOM 1333 C C . PRO A 1 165 ? -25.860 7.093 16.974 1.00 37.88 165 PRO A C 1
ATOM 1335 O O . PRO A 1 165 ? -25.641 8.290 17.188 1.00 37.88 165 PRO A O 1
ATOM 1338 N N . GLU A 1 166 ? -26.781 6.646 16.119 1.00 37.53 166 GLU A N 1
ATOM 1339 C CA . GLU A 1 166 ? -27.834 7.490 15.580 1.00 37.53 166 GLU A CA 1
ATOM 1340 C C . GLU A 1 166 ? -28.324 8.343 16.741 1.00 37.53 166 GLU A C 1
ATOM 1342 O O . GLU A 1 166 ? -28.787 7.827 17.762 1.00 37.53 166 GLU A O 1
ATOM 1347 N N . THR A 1 167 ? -28.080 9.650 16.645 1.00 37.41 167 THR A N 1
ATOM 1348 C CA . THR A 1 167 ? -28.631 10.592 17.607 1.00 37.41 167 THR A CA 1
ATOM 1349 C C . THR A 1 167 ? -30.131 10.334 17.553 1.00 37.41 167 THR A C 1
ATOM 1351 O O . THR A 1 167 ? -30.689 10.451 16.457 1.00 37.41 167 THR A O 1
ATOM 1354 N N . PRO A 1 168 ? -30.782 9.900 18.652 1.00 42.31 168 PRO A N 1
ATOM 1355 C CA . PRO A 1 168 ? -32.220 9.724 18.632 1.00 42.31 168 PRO A CA 1
ATOM 1356 C C . PRO A 1 168 ? -32.778 11.067 18.197 1.00 42.31 168 PRO A C 1
ATOM 1358 O O . PRO A 1 168 ? -32.419 12.084 18.791 1.00 42.31 168 PRO A O 1
ATOM 1361 N N . ALA A 1 169 ? -33.541 11.064 17.106 1.00 45.94 169 ALA A N 1
ATOM 1362 C CA . ALA A 1 169 ? -34.158 12.255 16.561 1.00 45.94 169 ALA A CA 1
ATOM 1363 C C . ALA A 1 169 ? -34.909 12.963 17.690 1.00 45.94 169 ALA A C 1
ATOM 1365 O O . ALA A 1 169 ? -35.956 12.507 18.152 1.00 45.94 169 ALA A O 1
ATOM 1366 N N . ASP A 1 170 ? -34.308 14.043 18.171 1.00 43.62 170 ASP A N 1
ATOM 1367 C CA . ASP A 1 170 ? -34.919 14.934 19.126 1.00 43.62 170 ASP A CA 1
ATOM 1368 C C . ASP A 1 170 ? -35.952 15.757 18.350 1.00 43.62 170 ASP A C 1
ATOM 1370 O O . ASP A 1 170 ? -35.622 16.698 17.626 1.00 43.62 170 ASP A O 1
ATOM 1374 N N . GLY A 1 171 ? -37.209 15.324 18.464 1.00 41.06 171 GLY A N 1
ATOM 1375 C CA . GLY A 1 171 ? -38.402 16.154 18.315 1.00 41.06 171 GLY A CA 1
ATOM 1376 C C . GLY A 1 171 ? -39.307 15.875 17.101 1.00 41.06 171 GLY A C 1
ATOM 1377 O O . GLY A 1 171 ? -38.829 15.433 16.057 1.00 41.06 171 GLY A O 1
ATOM 1378 N N . PRO A 1 172 ? -40.622 16.177 17.203 1.00 46.66 172 PRO A N 1
ATOM 1379 C CA . PRO A 1 172 ? -41.254 16.968 18.260 1.00 46.66 172 PRO A CA 1
ATOM 1380 C C . PRO A 1 172 ? -42.306 16.184 19.068 1.00 46.66 172 PRO A C 1
ATOM 1382 O O . PRO A 1 172 ? -43.165 15.500 18.517 1.00 46.66 172 PRO A O 1
ATOM 1385 N N . ALA A 1 173 ? -42.288 16.344 20.392 1.00 48.28 173 ALA A N 1
ATOM 1386 C CA . ALA A 1 173 ? -43.485 16.159 21.204 1.00 48.28 173 ALA A CA 1
ATOM 1387 C C . ALA A 1 173 ? -44.305 17.452 21.111 1.00 48.28 173 ALA A C 1
ATOM 1389 O O . ALA A 1 173 ? -44.162 18.340 21.947 1.00 48.28 173 ALA A O 1
ATOM 1390 N N . ASP A 1 174 ? -45.110 17.565 20.059 1.00 51.47 174 ASP A N 1
ATOM 1391 C CA . ASP A 1 174 ? -46.128 18.604 19.926 1.00 51.47 174 ASP A CA 1
ATOM 1392 C C . ASP A 1 174 ? -47.486 17.904 19.837 1.00 51.47 174 ASP A C 1
ATOM 1394 O O . ASP A 1 174 ? -47.979 17.594 18.757 1.00 51.47 174 ASP A O 1
ATOM 1398 N N . ASP A 1 175 ? -48.021 17.534 21.003 1.00 51.41 175 ASP A N 1
ATOM 1399 C CA . ASP A 1 175 ? -49.426 17.139 21.148 1.00 51.41 175 ASP A CA 1
ATOM 1400 C C . ASP A 1 175 ? -49.895 17.353 22.601 1.00 51.41 175 ASP A C 1
ATOM 1402 O O . ASP A 1 175 ? -50.260 16.432 23.335 1.00 51.41 175 ASP A O 1
ATOM 1406 N N . GLN A 1 176 ? -49.831 18.607 23.061 1.00 48.12 176 GLN A N 1
ATOM 1407 C CA . GLN A 1 176 ? -50.686 19.067 24.156 1.00 48.12 176 GLN A CA 1
ATOM 1408 C C . GLN A 1 176 ? -51.679 20.095 23.605 1.00 48.12 176 GLN A C 1
ATOM 1410 O O . GLN A 1 176 ? -51.258 21.167 23.168 1.00 48.12 176 GLN A O 1
ATOM 1415 N N . PRO A 1 177 ? -52.994 19.814 23.626 1.00 55.28 177 PRO A N 1
ATOM 1416 C CA . PRO A 1 177 ? -53.989 20.815 23.277 1.00 55.28 177 PRO A CA 1
ATOM 1417 C C . PRO A 1 177 ? -54.040 21.921 24.350 1.00 55.28 177 PRO A C 1
ATOM 1419 O O . PRO A 1 177 ? -53.726 21.666 25.518 1.00 55.28 177 PRO A O 1
ATOM 1422 N N . PRO A 1 178 ? -54.454 23.151 23.989 1.00 50.78 178 PRO A N 1
ATOM 1423 C CA . PRO A 1 178 ? -54.512 24.258 24.929 1.00 50.78 178 PRO A CA 1
ATOM 1424 C C . PRO A 1 178 ? -55.598 24.011 25.979 1.00 50.78 178 PRO A C 1
ATOM 1426 O O . PRO A 1 178 ? -56.762 23.793 25.650 1.00 50.78 178 PRO A O 1
ATOM 1429 N N . ILE A 1 179 ? -55.213 24.082 27.251 1.00 53.22 179 ILE A N 1
ATOM 1430 C CA . ILE A 1 179 ? -56.148 24.170 28.372 1.00 53.22 179 ILE A CA 1
ATOM 1431 C C . ILE A 1 179 ? -56.643 25.620 28.410 1.00 53.22 179 ILE A C 1
ATOM 1433 O O . ILE A 1 179 ? -55.883 26.524 28.756 1.00 53.22 179 ILE A O 1
ATOM 1437 N N . GLU A 1 180 ? -57.898 25.851 28.026 1.00 55.16 180 GLU A N 1
ATOM 1438 C CA . GLU A 1 180 ? -58.601 27.106 28.308 1.00 55.16 180 GLU A CA 1
ATOM 1439 C C . GLU A 1 180 ? -58.772 27.261 29.829 1.00 55.16 180 GLU A C 1
ATOM 1441 O O . GLU A 1 180 ? -59.319 26.360 30.469 1.00 55.16 180 GLU A O 1
ATOM 1446 N N . PRO A 1 181 ? -58.368 28.384 30.446 1.00 56.34 181 PRO A N 1
ATOM 1447 C CA . PRO A 1 181 ? -58.884 28.739 31.753 1.00 56.34 181 PRO A CA 1
ATOM 1448 C C . PRO A 1 181 ? -60.228 29.458 31.593 1.00 56.34 181 PRO A C 1
ATOM 1450 O O . PRO A 1 181 ? -60.315 30.576 31.081 1.00 56.34 181 PRO A O 1
ATOM 1453 N N . GLU A 1 182 ? -61.266 28.765 32.057 1.00 44.91 182 GLU A N 1
ATOM 1454 C CA . GLU A 1 182 ? -62.611 29.264 32.312 1.00 44.91 182 GLU A CA 1
ATOM 1455 C C . GLU A 1 182 ? -62.589 30.602 33.064 1.00 44.91 182 GLU A C 1
ATOM 1457 O O . GLU A 1 182 ? -61.853 30.801 34.034 1.00 44.91 182 GLU A O 1
ATOM 1462 N N . GLY A 1 183 ? -63.449 31.521 32.628 1.00 50.66 183 GLY A N 1
ATOM 1463 C CA . GLY A 1 183 ? -63.708 32.759 33.341 1.00 50.66 183 GLY A CA 1
ATOM 1464 C C . GLY A 1 183 ? -64.393 32.514 34.688 1.00 50.66 183 GLY A C 1
ATOM 1465 O O . GLY A 1 183 ? -65.440 31.876 34.765 1.00 50.66 183 GLY A O 1
ATOM 1466 N N . GLN A 1 184 ? -63.842 33.126 35.730 1.00 45.50 184 GLN A N 1
ATOM 1467 C CA . GLN A 1 184 ? -64.554 33.545 36.939 1.00 45.50 184 GLN A CA 1
ATOM 1468 C C . GLN A 1 184 ? -64.333 35.058 37.030 1.00 45.50 184 GLN A C 1
ATOM 1470 O O . GLN A 1 184 ? -63.207 35.517 37.188 1.00 45.50 184 GLN A O 1
ATOM 1475 N N . GLN A 1 185 ? -65.290 35.839 36.526 1.00 45.22 185 GLN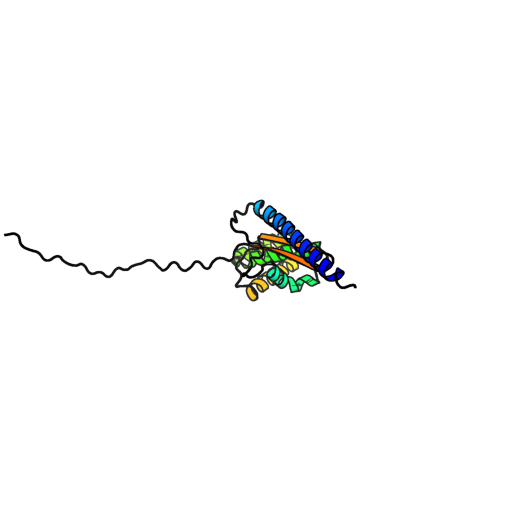 A N 1
ATOM 1476 C CA . GLN A 1 185 ? -66.368 36.461 37.306 1.00 45.22 185 GLN A CA 1
ATOM 1477 C C . GLN A 1 185 ? -65.822 37.404 38.378 1.00 45.22 185 GLN A C 1
ATOM 1479 O O . GLN A 1 185 ? -65.500 37.004 39.492 1.00 45.22 185 GLN A O 1
ATOM 1484 N N . ASP A 1 186 ? -65.751 38.671 37.980 1.00 49.09 186 ASP A N 1
ATOM 1485 C CA . ASP A 1 186 ? -65.755 39.816 38.875 1.00 49.09 186 ASP A CA 1
ATOM 1486 C C . ASP A 1 186 ? -67.219 40.148 39.224 1.00 49.09 186 ASP A C 1
ATOM 1488 O O . ASP A 1 186 ? -68.070 40.157 38.327 1.00 49.09 186 ASP A O 1
ATOM 1492 N N . SER A 1 187 ? -67.440 40.519 40.493 1.00 52.09 187 SER A N 1
ATOM 1493 C CA . SER A 1 187 ? -68.682 40.981 41.166 1.00 52.09 187 SER A CA 1
ATOM 1494 C C . SER A 1 187 ? -69.596 39.938 41.814 1.00 52.09 187 SER A C 1
ATOM 1496 O O . SER A 1 187 ? -70.307 39.202 41.098 1.00 52.09 187 SER A O 1
#

Radius of gyration: 26.74 Å; chains: 1; bounding box: 90×74×66 Å

Sequence (187 aa):
MARKSKEFGDLLYNQTAQQRRDRSMQRLAKRVKQSSLNVSEVQVDPQGEIKMSTVLEQFVDPYWPEARTHQERIFLLNIAVSAWNMALLEENERLEQVNSLVSQLSPDPSNPVADEIREMFMELIERQQTLFSTIDRLIVDFELDENRYGANLSVVSTPANPISPETPADGPADDQPPIEPEGQQDS

Secondary structure (DSSP, 8-state):
---HHHHHHHHHHHHHHHHHHHHHHHHHHHHHHHSS---S--EES-TTS--HHHHHHHHHTTTTTT--SHHHHHHHHHHHHHHHHHHTS-HHHHHHHHHHHHHHH---TT-THHHHHHHHHHHHHHHHHHH-TT--PPEEEEEEEEETTEEEEEEEEPPP---------------------------